Protein AF-M3I9R4-F1 (afdb_monomer)

Sequence (290 aa):
MGGDKDDIVLILLSGGGSALMEVPESGLNLEDLIVWNSKLISCGADIQEINSVRTLLSSIKGGGLLTKILPSKSITLILSDVIGDDLSKVASGPTIPSKIEKNSILRIFKQYNLPLDPKIETILHKKTEQSIKISNQKIKSKNFSAEYKIDPNKNSVHCIGNITQALDAVQKECINLNIPVLLLTSSLNCEAKEAGFFLGEIAKENLKNKNSPLLILCGGETTVTHDGSGKGGRNQELALAFSKRISGCQGITLFSLATDGSDGPTDAAGAIVDGTTWKKFTETKTQTWL

Foldseek 3Di:
DADDQADEAEAEFEAPLLPVDFDFDPPDDPVNLVVLLVLCVVLVHDPVLSLLLSQLGTCQAQQNVVVRHPPHFYEYEYADPDFPPPCCPGSVNSRHHDDRDLVSNVCSCVVSVNDQDPSSVVSSVVSVVVVVVQQPPDDPDPDDGRDPCPVVVRYHHDYPHDLVVVQVVVCVVCVVVVAAEAEPEQADEEALLVLLLVVLVVQVVCVVVPDGHHHYDYHHDYDHPDDDDDDWFSQQNSQLSNLVSLAPPPPDKDDGFDPVQDGGPDNGRHDIHHNPVNVVVVVVVVVVPD

Structure (mmCIF, N/CA/C/O backbone):
data_AF-M3I9R4-F1
#
_entry.id   AF-M3I9R4-F1
#
loop_
_atom_site.group_PDB
_atom_site.id
_atom_site.type_symbol
_atom_site.label_atom_id
_atom_site.label_alt_id
_atom_site.label_comp_id
_atom_site.label_asym_id
_atom_site.label_entity_id
_atom_site.label_seq_id
_atom_site.pdbx_PDB_ins_code
_atom_site.Cartn_x
_atom_site.Cartn_y
_atom_site.Cartn_z
_atom_site.occupancy
_atom_site.B_iso_or_equiv
_atom_site.auth_seq_id
_atom_site.auth_comp_id
_atom_site.auth_asym_id
_atom_site.auth_atom_id
_atom_site.pdbx_PDB_model_num
ATOM 1 N N . MET A 1 1 ? 3.364 7.575 -29.226 1.00 45.50 1 MET A N 1
ATOM 2 C CA . MET A 1 1 ? 2.427 8.706 -29.340 1.00 45.50 1 MET A CA 1
ATOM 3 C C . MET A 1 1 ? 3.222 9.947 -29.006 1.00 45.50 1 MET A C 1
ATOM 5 O O . MET A 1 1 ? 3.651 10.064 -27.869 1.00 45.50 1 MET A O 1
ATOM 9 N N . GLY A 1 2 ? 3.562 10.758 -30.004 1.00 45.91 2 GLY A N 1
ATOM 10 C CA . GLY A 1 2 ? 4.179 12.061 -29.770 1.00 45.91 2 GLY A CA 1
ATOM 11 C C . GLY A 1 2 ? 3.069 13.085 -29.886 1.00 45.91 2 GLY A C 1
ATOM 12 O O . GLY A 1 2 ? 2.557 13.260 -30.988 1.00 45.91 2 GLY A O 1
ATOM 13 N N . GLY A 1 3 ? 2.645 13.648 -28.757 1.00 55.50 3 GLY A N 1
ATOM 14 C CA . GLY A 1 3 ? 1.823 14.849 -28.789 1.00 55.50 3 GLY A CA 1
ATOM 15 C C . GLY A 1 3 ? 2.637 16.002 -29.368 1.00 55.50 3 GLY A C 1
ATOM 16 O O . GLY A 1 3 ? 3.872 15.997 -29.297 1.00 55.50 3 GLY A O 1
ATOM 17 N N . ASP A 1 4 ? 1.962 16.971 -29.963 1.00 66.31 4 ASP A N 1
ATOM 18 C CA . ASP A 1 4 ? 2.596 18.213 -30.374 1.00 66.31 4 ASP A CA 1
ATOM 19 C C . ASP A 1 4 ? 3.109 18.976 -29.134 1.00 66.31 4 ASP A C 1
ATOM 21 O O . ASP A 1 4 ? 2.755 18.670 -27.987 1.00 66.31 4 ASP A O 1
ATOM 25 N N . LYS A 1 5 ? 3.981 19.971 -29.318 1.00 70.38 5 LYS A N 1
ATOM 26 C CA . LYS A 1 5 ? 4.581 20.729 -28.191 1.00 70.38 5 LYS A CA 1
ATOM 27 C C . LYS A 1 5 ? 3.550 21.425 -27.293 1.00 70.38 5 LYS A C 1
ATOM 29 O O . LYS A 1 5 ? 3.883 21.744 -26.147 1.00 70.38 5 LYS A O 1
ATOM 34 N N . ASP A 1 6 ? 2.349 21.636 -27.817 1.00 79.44 6 ASP A N 1
ATOM 35 C CA . ASP A 1 6 ? 1.230 22.297 -27.151 1.00 79.44 6 ASP A CA 1
ATOM 36 C C . ASP A 1 6 ? 0.265 21.316 -26.467 1.00 79.44 6 ASP A C 1
ATOM 38 O O . ASP A 1 6 ? -0.590 21.742 -25.687 1.00 79.44 6 ASP A O 1
ATOM 42 N N . ASP A 1 7 ? 0.434 20.009 -26.685 1.00 87.62 7 ASP A N 1
ATOM 43 C CA . ASP A 1 7 ? -0.411 18.995 -26.065 1.00 87.62 7 ASP A CA 1
ATOM 44 C C . ASP A 1 7 ? -0.139 18.868 -24.561 1.00 87.62 7 ASP A C 1
ATOM 46 O O . ASP A 1 7 ? 0.990 19.013 -24.067 1.00 87.62 7 ASP A O 1
ATOM 50 N N . ILE A 1 8 ? -1.206 18.545 -23.827 1.00 89.88 8 ILE A N 1
ATOM 51 C CA . ILE A 1 8 ? -1.159 18.193 -22.410 1.00 89.88 8 ILE A CA 1
ATOM 52 C C . ILE A 1 8 ? -1.536 16.722 -22.274 1.00 89.88 8 ILE A C 1
ATOM 54 O O . ILE A 1 8 ? -2.653 16.318 -22.591 1.00 89.88 8 ILE A O 1
ATOM 58 N N . VAL A 1 9 ? -0.612 15.926 -21.750 1.00 93.25 9 VAL A N 1
ATOM 59 C CA . VAL A 1 9 ? -0.854 14.529 -21.401 1.00 93.25 9 VAL A CA 1
ATOM 60 C C . VAL A 1 9 ? -1.341 14.466 -19.955 1.00 93.25 9 VAL A C 1
ATOM 62 O O . VAL A 1 9 ? -0.603 14.796 -19.029 1.00 93.25 9 VAL A O 1
ATOM 65 N N . LEU A 1 10 ? -2.584 14.037 -19.749 1.00 94.81 10 LEU A N 1
ATOM 66 C CA . LEU A 1 10 ? -3.116 13.729 -18.422 1.00 94.81 10 LEU A CA 1
ATOM 67 C C . LEU A 1 10 ? -2.839 12.256 -18.098 1.00 94.81 10 LEU A C 1
ATOM 69 O O . LEU A 1 10 ? -3.292 11.366 -18.815 1.00 94.81 10 LEU A O 1
ATOM 73 N N . ILE A 1 11 ? -2.102 12.000 -17.020 1.00 95.06 11 ILE A N 1
ATOM 74 C CA . ILE A 1 11 ? -1.747 10.660 -16.548 1.00 95.06 11 ILE A CA 1
ATOM 75 C C . ILE A 1 11 ? -2.486 10.403 -15.237 1.00 95.06 11 ILE A C 1
ATOM 77 O O . ILE A 1 11 ? -2.293 11.122 -14.260 1.00 95.06 11 ILE A O 1
ATOM 81 N N . LEU A 1 12 ? -3.320 9.366 -15.211 1.00 95.56 12 LEU A N 1
ATOM 82 C CA . LEU A 1 12 ? -4.052 8.937 -14.021 1.00 95.56 12 LEU A CA 1
ATOM 83 C C . LEU A 1 12 ? -3.411 7.648 -13.499 1.00 95.56 12 LEU A C 1
ATOM 85 O O . LEU A 1 12 ? -3.431 6.629 -14.189 1.00 95.56 12 LEU A O 1
ATOM 89 N N . LEU A 1 13 ? -2.807 7.702 -12.312 1.00 92.19 13 LEU A N 1
ATOM 90 C CA . LEU A 1 13 ? -2.114 6.570 -11.695 1.00 92.19 13 LEU A CA 1
ATOM 91 C C . LEU A 1 13 ? -2.812 6.132 -10.410 1.00 92.19 13 LEU A C 1
ATOM 93 O O . LEU A 1 13 ? -3.266 6.950 -9.613 1.00 92.19 13 LEU A O 1
ATOM 97 N N . SER A 1 14 ? -2.841 4.821 -10.203 1.00 90.56 14 SER A N 1
ATOM 98 C CA . SER A 1 14 ? -3.301 4.170 -8.978 1.00 90.56 14 SER A CA 1
ATOM 99 C C . SER A 1 14 ? -2.473 2.907 -8.711 1.00 90.56 14 SER A C 1
ATOM 101 O O . SER A 1 14 ? -1.561 2.574 -9.485 1.00 90.56 14 SER A O 1
ATOM 103 N N . GLY A 1 15 ? -2.783 2.215 -7.613 1.00 85.94 15 GLY A N 1
ATOM 104 C CA . GLY A 1 15 ? -2.225 0.905 -7.286 1.00 85.94 15 GLY A CA 1
ATOM 105 C C . GLY A 1 15 ? -2.340 -0.111 -8.430 1.00 85.94 15 GLY A C 1
ATOM 106 O O . GLY A 1 15 ? -3.206 -0.026 -9.298 1.00 85.94 15 GLY A O 1
ATOM 107 N N . GLY A 1 16 ? -1.414 -1.071 -8.479 1.00 85.06 16 GLY A N 1
ATOM 108 C CA . GLY A 1 16 ? -1.381 -2.119 -9.515 1.00 85.06 16 GLY A CA 1
ATOM 109 C C . GLY A 1 16 ? -0.783 -1.705 -10.872 1.00 85.06 16 GLY A C 1
ATOM 110 O O . GLY A 1 16 ? -0.457 -2.569 -11.694 1.00 85.06 16 GLY A O 1
ATOM 111 N N . GLY A 1 17 ? -0.528 -0.410 -11.097 1.00 87.88 17 GLY A N 1
ATOM 112 C CA . GLY A 1 17 ? 0.027 0.097 -12.360 1.00 87.88 17 GLY A CA 1
ATOM 113 C C . GLY A 1 17 ? 1.363 -0.535 -12.773 1.00 87.88 17 GLY A C 1
ATOM 114 O O . GLY A 1 17 ? 1.625 -0.690 -13.962 1.00 87.88 17 GLY A O 1
ATOM 115 N N . SER A 1 18 ? 2.189 -0.990 -11.822 1.00 86.81 18 SER A N 1
ATOM 116 C CA . SER A 1 18 ? 3.479 -1.618 -12.137 1.00 86.81 18 SER A CA 1
ATOM 117 C C . SER A 1 18 ? 3.358 -2.932 -12.919 1.00 86.81 18 SER A C 1
ATOM 119 O O . SER A 1 18 ? 4.340 -3.312 -13.560 1.00 86.81 18 SER A O 1
ATOM 121 N N . ALA A 1 19 ? 2.214 -3.623 -12.833 1.00 87.69 19 ALA A N 1
ATOM 122 C CA . ALA A 1 19 ? 1.921 -4.849 -13.581 1.00 87.69 19 ALA A CA 1
ATOM 123 C C . ALA A 1 19 ? 1.066 -4.575 -14.830 1.00 87.69 19 ALA A C 1
ATOM 125 O O . ALA A 1 19 ? 1.320 -5.157 -15.878 1.00 87.69 19 ALA A O 1
ATOM 126 N N . LEU A 1 20 ? 0.087 -3.667 -14.730 1.00 91.94 20 LEU A N 1
ATOM 127 C CA . LEU A 1 20 ? -0.814 -3.321 -15.838 1.00 91.94 20 LEU A CA 1
ATOM 128 C C . LEU A 1 20 ? -0.131 -2.505 -16.944 1.00 91.94 20 LEU A C 1
ATOM 130 O O . LEU A 1 20 ? -0.538 -2.572 -18.101 1.00 91.94 20 LEU A O 1
ATOM 134 N N . MET A 1 21 ? 0.897 -1.729 -16.594 1.00 93.25 21 MET A N 1
ATOM 135 C CA . MET A 1 21 ? 1.634 -0.873 -17.516 1.00 93.25 21 MET A CA 1
ATOM 136 C C . MET A 1 21 ? 3.122 -1.235 -17.478 1.00 93.25 21 MET A C 1
ATOM 138 O O . MET A 1 21 ? 3.887 -0.771 -16.623 1.00 93.25 21 MET A O 1
ATOM 142 N N . GLU A 1 22 ? 3.540 -2.074 -18.426 1.00 95.00 22 GLU A N 1
ATOM 143 C CA . GLU A 1 22 ? 4.932 -2.495 -18.568 1.00 95.00 22 GLU A CA 1
ATOM 144 C C . GLU A 1 22 ? 5.403 -2.449 -20.022 1.00 95.00 22 GLU A C 1
ATOM 146 O O . GLU A 1 22 ? 4.708 -2.881 -20.939 1.00 95.00 22 GLU A O 1
ATOM 151 N N . VAL A 1 23 ? 6.617 -1.935 -20.218 1.00 96.12 23 VAL A N 1
ATOM 152 C CA . VAL A 1 23 ? 7.325 -1.984 -21.499 1.00 96.12 23 VAL A CA 1
ATOM 153 C C . VAL A 1 23 ? 8.781 -2.341 -21.201 1.00 96.12 23 VAL A C 1
ATOM 155 O O . VAL A 1 23 ? 9.499 -1.480 -20.673 1.00 96.12 23 VAL A O 1
ATOM 158 N N . PRO A 1 24 ? 9.233 -3.567 -21.532 1.00 96.69 24 PRO A N 1
ATOM 159 C CA . PRO A 1 24 ? 10.614 -3.985 -21.320 1.00 96.69 24 PRO A CA 1
ATOM 160 C C . PRO A 1 24 ? 11.620 -3.016 -21.950 1.00 96.69 24 PRO A C 1
ATOM 162 O O . PRO A 1 24 ? 11.340 -2.361 -22.959 1.00 96.69 24 PRO A O 1
ATOM 165 N N . GLU A 1 25 ? 12.804 -2.912 -21.355 1.00 94.88 25 GLU A N 1
ATOM 166 C CA . GLU A 1 25 ? 13.926 -2.228 -21.992 1.00 94.88 25 GLU A CA 1
ATOM 167 C C . GLU A 1 25 ? 14.318 -2.886 -23.315 1.00 94.88 25 GLU A C 1
ATOM 169 O O . GLU A 1 25 ? 14.147 -4.086 -23.528 1.00 94.88 25 GLU A O 1
ATOM 174 N N . SER A 1 26 ? 14.896 -2.083 -24.208 1.00 93.12 26 SER A N 1
ATOM 175 C CA . SER A 1 26 ? 15.383 -2.580 -25.497 1.00 93.12 26 SER A CA 1
ATOM 176 C C . SER A 1 26 ? 16.389 -3.715 -25.285 1.00 93.12 26 SER A C 1
ATOM 178 O O . SER A 1 26 ? 17.442 -3.493 -24.689 1.00 93.12 26 SER A O 1
ATOM 180 N N . GLY A 1 27 ? 16.090 -4.895 -25.833 1.00 93.44 27 GLY A N 1
ATOM 181 C CA . GLY A 1 27 ? 16.887 -6.115 -25.654 1.00 93.44 27 GLY A CA 1
ATOM 182 C C . GLY A 1 27 ? 16.286 -7.126 -24.669 1.00 93.44 27 GLY A C 1
ATOM 183 O O . GLY A 1 27 ? 16.810 -8.235 -24.570 1.00 93.44 27 GLY A O 1
ATOM 184 N N . LEU A 1 28 ? 15.189 -6.776 -23.990 1.00 96.56 28 LEU A N 1
ATOM 185 C CA . LEU A 1 28 ? 14.392 -7.674 -23.152 1.00 96.56 28 LEU A CA 1
ATOM 186 C C . LEU A 1 28 ? 13.007 -7.917 -23.757 1.00 96.56 28 LEU A C 1
ATOM 188 O O . LEU A 1 28 ? 12.482 -7.087 -24.503 1.00 96.56 28 LEU A O 1
ATOM 192 N N . ASN A 1 29 ? 12.399 -9.039 -23.386 1.00 96.19 29 ASN A N 1
ATOM 193 C CA . ASN A 1 29 ? 10.972 -9.308 -23.567 1.00 96.19 29 ASN A CA 1
ATOM 194 C C . ASN A 1 29 ? 10.251 -9.396 -22.208 1.00 96.19 29 ASN A C 1
ATOM 196 O O . ASN A 1 29 ? 10.854 -9.194 -21.153 1.00 96.19 29 ASN A O 1
ATOM 200 N N . LEU A 1 30 ? 8.939 -9.643 -22.225 1.00 95.56 30 LEU A N 1
ATOM 201 C CA . LEU A 1 30 ? 8.145 -9.734 -20.999 1.00 95.56 30 LEU A CA 1
ATOM 202 C C . LEU A 1 30 ? 8.553 -10.948 -20.149 1.00 95.56 30 LEU A C 1
ATOM 204 O O . LEU A 1 30 ? 8.607 -10.848 -18.923 1.00 95.56 30 LEU A O 1
ATOM 208 N N . GLU A 1 31 ? 8.886 -12.068 -20.787 1.00 96.25 31 GLU A N 1
ATOM 209 C CA . GLU A 1 31 ? 9.339 -13.289 -20.120 1.00 96.25 31 GLU A CA 1
ATOM 210 C C . GLU A 1 31 ? 10.619 -13.048 -19.310 1.00 96.25 31 GLU A C 1
ATOM 212 O O . GLU A 1 31 ? 10.716 -13.521 -18.177 1.00 96.25 31 GLU A O 1
ATOM 217 N N . ASP A 1 32 ? 11.565 -12.258 -19.830 1.00 95.62 32 ASP A N 1
ATOM 218 C CA . ASP A 1 32 ? 12.778 -11.865 -19.107 1.00 95.62 32 ASP A CA 1
ATOM 219 C C . ASP A 1 32 ? 12.412 -11.150 -17.786 1.00 95.62 32 ASP A C 1
ATOM 221 O O . ASP A 1 32 ? 12.961 -11.466 -16.727 1.00 95.62 32 ASP A O 1
ATOM 225 N N . LEU A 1 33 ? 11.452 -10.216 -17.822 1.00 95.62 33 LEU A N 1
ATOM 226 C CA . LEU A 1 33 ? 10.990 -9.481 -16.635 1.00 95.62 33 LEU A CA 1
ATOM 227 C C . LEU A 1 33 ? 10.309 -10.407 -15.619 1.00 95.62 33 LEU A C 1
ATOM 229 O O . LEU A 1 33 ? 10.574 -10.289 -14.420 1.00 95.62 33 LEU A O 1
ATOM 233 N N . ILE A 1 34 ? 9.469 -11.338 -16.084 1.00 95.00 34 ILE A N 1
ATOM 234 C CA . ILE A 1 34 ? 8.801 -12.332 -15.229 1.00 95.00 34 ILE A CA 1
ATOM 235 C C . ILE A 1 34 ? 9.846 -13.202 -14.523 1.00 95.00 34 ILE A C 1
ATOM 237 O O . ILE A 1 34 ? 9.813 -13.328 -13.298 1.00 95.00 34 ILE A O 1
ATOM 241 N N . VAL A 1 35 ? 10.813 -13.742 -15.272 1.00 95.62 35 VAL A N 1
ATOM 242 C CA . VAL A 1 35 ? 11.877 -14.605 -14.734 1.00 95.62 35 VAL A CA 1
ATOM 243 C C . VAL A 1 35 ? 12.701 -13.875 -13.676 1.00 95.62 35 VAL A C 1
ATOM 245 O O . VAL A 1 35 ? 12.961 -14.431 -12.607 1.00 95.62 35 VAL A O 1
ATOM 248 N N . TRP A 1 36 ? 13.106 -12.631 -13.938 1.00 95.25 36 TRP A N 1
ATOM 249 C CA . TRP A 1 36 ? 13.888 -11.856 -12.974 1.00 95.25 36 TRP A CA 1
ATOM 250 C C . TRP A 1 36 ? 13.097 -11.488 -11.726 1.00 95.25 36 TRP A C 1
ATOM 252 O O . TRP A 1 36 ? 13.632 -11.589 -10.621 1.00 95.25 36 TRP A O 1
ATOM 262 N N . ASN A 1 37 ? 11.821 -11.138 -11.878 1.00 94.62 37 ASN A N 1
ATOM 263 C CA . ASN A 1 37 ? 10.949 -10.880 -10.740 1.00 94.62 37 ASN A CA 1
ATOM 264 C C . ASN A 1 37 ? 10.796 -12.131 -9.858 1.00 94.62 37 ASN A C 1
ATOM 266 O O . ASN A 1 37 ? 10.971 -12.048 -8.644 1.00 94.62 37 ASN A O 1
ATOM 270 N N . SER A 1 38 ? 10.564 -13.303 -10.458 1.00 95.06 38 SER A N 1
ATOM 271 C CA . SER A 1 38 ? 10.484 -14.573 -9.725 1.00 95.06 38 SER A CA 1
ATOM 272 C C . SER A 1 38 ? 11.787 -14.919 -9.004 1.00 95.06 38 SER A C 1
ATOM 274 O O . SER A 1 38 ? 11.742 -15.334 -7.849 1.00 95.06 38 SER A O 1
ATOM 276 N N . LYS A 1 39 ? 12.949 -14.706 -9.640 1.00 95.25 39 LYS A N 1
ATOM 277 C CA . LYS A 1 39 ? 14.259 -14.939 -9.008 1.00 95.25 39 LYS A CA 1
ATOM 278 C C . LYS A 1 39 ? 14.459 -14.065 -7.773 1.00 95.25 39 LYS A C 1
ATOM 280 O O . LYS A 1 39 ? 14.811 -14.594 -6.722 1.00 95.25 39 LYS A O 1
ATOM 285 N N . LEU A 1 40 ? 14.191 -12.764 -7.884 1.00 95.00 40 LEU A N 1
ATOM 286 C CA . LEU A 1 40 ? 14.359 -11.821 -6.775 1.00 95.00 40 LEU A CA 1
ATOM 287 C C . LEU A 1 40 ? 13.416 -12.136 -5.604 1.00 95.00 40 LEU A C 1
ATOM 289 O O . LEU A 1 40 ? 13.836 -12.101 -4.452 1.00 95.00 40 LEU A O 1
ATOM 293 N N . ILE A 1 41 ? 12.168 -12.521 -5.891 1.00 93.50 41 ILE A N 1
ATOM 294 C CA . ILE A 1 41 ? 11.233 -12.981 -4.854 1.00 93.50 41 ILE A CA 1
ATOM 295 C C . ILE A 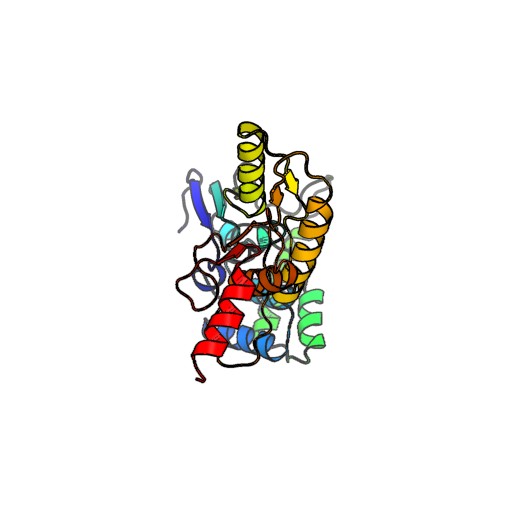1 41 ? 11.757 -14.265 -4.195 1.00 93.50 41 ILE A C 1
ATOM 297 O O . ILE A 1 41 ? 11.786 -14.363 -2.972 1.00 93.50 41 ILE A O 1
ATOM 301 N N . SER A 1 42 ? 12.214 -15.240 -4.989 1.00 93.62 42 SER A N 1
ATOM 302 C CA . SER A 1 42 ? 12.660 -16.542 -4.473 1.00 93.62 42 SER A CA 1
ATOM 303 C C . SER A 1 42 ? 13.907 -16.466 -3.588 1.00 93.62 42 SER A C 1
ATOM 305 O O . SER A 1 42 ? 14.072 -17.303 -2.704 1.00 93.62 42 SER A O 1
ATOM 307 N N . CYS A 1 43 ? 14.771 -15.467 -3.797 1.00 94.19 43 CYS A N 1
ATOM 308 C CA . CYS A 1 43 ? 15.951 -15.249 -2.963 1.00 94.19 43 CYS A CA 1
ATOM 309 C C . CYS A 1 43 ? 15.681 -14.353 -1.746 1.00 94.19 43 CYS A C 1
ATOM 311 O O . CYS A 1 43 ? 16.616 -14.046 -1.010 1.00 94.19 43 CYS A O 1
ATOM 313 N N . GLY A 1 44 ? 14.429 -13.931 -1.534 1.00 92.19 44 GLY A N 1
ATOM 314 C CA . GLY A 1 44 ? 14.042 -13.089 -0.405 1.00 92.19 44 GLY A CA 1
ATOM 315 C C . GLY A 1 44 ? 14.542 -11.650 -0.509 1.00 92.19 44 GLY A C 1
ATOM 316 O O . GLY A 1 44 ? 14.795 -11.036 0.525 1.00 92.19 44 GLY A O 1
ATOM 317 N N . ALA A 1 45 ? 14.712 -11.119 -1.728 1.00 93.19 45 ALA A N 1
ATOM 318 C CA . ALA A 1 45 ? 15.077 -9.718 -1.907 1.00 93.19 45 ALA A CA 1
ATOM 319 C C . ALA A 1 45 ? 14.001 -8.792 -1.333 1.00 93.19 45 ALA A C 1
ATOM 321 O O . ALA A 1 45 ? 12.801 -9.056 -1.475 1.00 93.19 45 ALA A O 1
ATOM 322 N N . ASP A 1 46 ? 14.420 -7.695 -0.703 1.00 91.50 46 ASP A N 1
ATOM 323 C CA . ASP A 1 46 ? 13.459 -6.742 -0.164 1.00 91.50 46 ASP A CA 1
ATOM 324 C C . ASP A 1 46 ? 12.743 -5.982 -1.295 1.00 91.50 46 ASP A C 1
ATOM 326 O O . ASP A 1 46 ? 13.192 -5.913 -2.445 1.00 91.50 46 ASP A O 1
ATOM 330 N N . ILE A 1 47 ? 11.586 -5.397 -0.981 1.00 86.94 47 ILE A N 1
ATOM 331 C CA . ILE A 1 47 ? 10.752 -4.734 -1.991 1.00 86.94 47 ILE A CA 1
ATOM 332 C C . ILE A 1 47 ? 11.448 -3.535 -2.658 1.00 86.94 47 ILE A C 1
ATOM 334 O O . ILE A 1 47 ? 11.182 -3.245 -3.827 1.00 86.94 47 ILE A O 1
ATOM 338 N N . GLN A 1 48 ? 12.348 -2.839 -1.959 1.00 88.44 48 GLN A N 1
ATOM 339 C CA . GLN A 1 48 ? 13.101 -1.717 -2.526 1.00 88.44 48 GLN A CA 1
ATOM 340 C C . GLN A 1 48 ? 14.142 -2.220 -3.527 1.00 88.44 48 GLN A C 1
ATOM 342 O O . GLN A 1 48 ? 14.308 -1.635 -4.603 1.00 88.44 48 GLN A O 1
ATOM 347 N N . GLU A 1 49 ? 14.800 -3.334 -3.220 1.00 92.81 49 GLU A N 1
ATOM 348 C CA . GLU A 1 49 ? 15.754 -3.996 -4.110 1.00 92.81 49 GLU A CA 1
ATOM 349 C C . GLU A 1 49 ? 15.058 -4.550 -5.359 1.00 92.81 49 GLU A C 1
ATOM 351 O O . GLU A 1 49 ? 15.497 -4.277 -6.483 1.00 92.81 49 GLU A O 1
ATOM 356 N N . ILE A 1 50 ? 13.919 -5.231 -5.183 1.00 93.00 50 ILE A N 1
ATOM 357 C CA . ILE A 1 50 ? 13.076 -5.706 -6.290 1.00 93.00 50 ILE A CA 1
ATOM 358 C C . ILE A 1 50 ? 12.679 -4.533 -7.192 1.00 93.00 50 ILE A C 1
ATOM 360 O O . ILE A 1 50 ? 12.872 -4.585 -8.410 1.00 93.00 50 ILE A O 1
ATOM 364 N N . ASN A 1 51 ? 12.165 -3.444 -6.615 1.00 90.75 51 ASN A N 1
ATOM 365 C CA . ASN A 1 51 ? 11.734 -2.271 -7.377 1.00 90.75 51 ASN A CA 1
ATOM 366 C C . ASN A 1 51 ? 12.895 -1.564 -8.090 1.00 90.75 51 ASN A C 1
ATOM 368 O O . ASN A 1 51 ? 12.711 -1.071 -9.208 1.00 90.75 51 ASN A O 1
ATOM 372 N N . SER A 1 52 ? 14.093 -1.568 -7.502 1.00 91.62 52 SER A N 1
ATOM 373 C CA . SER A 1 52 ? 15.300 -1.022 -8.133 1.00 91.62 52 SER A CA 1
ATOM 374 C C . SER A 1 52 ? 15.654 -1.794 -9.405 1.00 91.62 52 SER A C 1
ATOM 376 O O . SER A 1 52 ? 15.886 -1.190 -10.456 1.00 91.62 52 SER A O 1
ATOM 378 N N . VAL A 1 53 ? 15.622 -3.130 -9.351 1.00 93.81 53 VAL A N 1
ATOM 379 C CA . VAL A 1 53 ? 15.880 -3.969 -10.531 1.00 93.81 53 VAL A CA 1
ATOM 380 C C . VAL A 1 53 ? 14.744 -3.849 -11.550 1.00 93.81 53 VAL A C 1
ATOM 382 O O . VAL A 1 53 ? 15.008 -3.645 -12.730 1.00 93.81 53 VAL A O 1
ATOM 385 N N . ARG A 1 54 ? 13.474 -3.862 -11.131 1.00 92.81 54 ARG A N 1
ATOM 386 C CA . ARG A 1 54 ? 12.330 -3.657 -12.045 1.00 92.81 54 ARG A CA 1
ATOM 387 C C . ARG A 1 54 ? 12.407 -2.325 -12.797 1.00 92.81 54 ARG A C 1
ATOM 389 O O . ARG A 1 54 ? 12.104 -2.270 -13.986 1.00 92.81 54 ARG A O 1
ATOM 396 N N . THR A 1 55 ? 12.851 -1.262 -12.132 1.00 92.00 55 THR A N 1
ATOM 397 C CA . THR A 1 55 ? 13.040 0.056 -12.758 1.00 92.00 55 THR A CA 1
ATOM 398 C C . THR A 1 55 ? 14.184 0.057 -13.776 1.00 92.00 55 THR A C 1
ATOM 400 O O . THR A 1 55 ? 14.085 0.682 -14.835 1.00 92.00 55 THR A O 1
ATOM 403 N N . LEU A 1 56 ? 15.257 -0.693 -13.509 1.00 93.38 56 LEU A N 1
ATOM 404 C CA . LEU A 1 56 ? 16.334 -0.911 -14.476 1.00 93.38 56 LEU A CA 1
ATOM 405 C C . LEU A 1 56 ? 15.825 -1.609 -15.745 1.00 93.38 56 LEU A C 1
ATOM 407 O O . LEU A 1 56 ? 16.163 -1.165 -16.841 1.00 93.38 56 LEU A O 1
ATOM 411 N N . LEU A 1 57 ? 15.014 -2.660 -15.593 1.00 94.75 57 LEU A N 1
ATOM 412 C CA . LEU A 1 57 ? 14.556 -3.522 -16.692 1.00 94.75 57 LEU A CA 1
ATOM 413 C C . LEU A 1 57 ? 13.397 -2.938 -17.520 1.00 94.75 57 LEU A C 1
ATOM 415 O O . LEU A 1 57 ? 13.068 -3.483 -18.571 1.00 94.75 57 LEU A O 1
ATOM 419 N N . SER A 1 58 ? 12.782 -1.843 -17.072 1.00 95.12 58 SER A N 1
ATOM 420 C CA . SER A 1 58 ? 11.645 -1.202 -17.742 1.00 95.12 58 SER A CA 1
ATOM 421 C C . SER A 1 58 ? 12.037 0.090 -18.460 1.00 95.12 58 SER A C 1
ATOM 423 O O . SER A 1 58 ? 12.829 0.887 -17.953 1.00 95.12 58 SER A O 1
ATOM 425 N N . SER A 1 59 ? 11.430 0.327 -19.625 1.00 93.88 59 SER A N 1
ATOM 426 C CA . SER A 1 59 ? 11.599 1.559 -20.411 1.00 93.88 59 SER A CA 1
ATOM 427 C C . SER A 1 59 ? 10.631 2.683 -20.043 1.00 93.88 59 SER A C 1
ATOM 429 O O . SER A 1 59 ? 10.759 3.796 -20.559 1.00 93.88 59 SER A O 1
ATOM 431 N N . ILE A 1 60 ? 9.652 2.407 -19.179 1.00 93.56 60 ILE A N 1
ATOM 432 C CA . ILE A 1 60 ? 8.625 3.379 -18.780 1.00 93.56 60 ILE A CA 1
ATOM 433 C C . ILE A 1 60 ? 8.634 3.703 -17.288 1.00 93.56 60 ILE A C 1
ATOM 435 O O . ILE A 1 60 ? 8.182 4.784 -16.925 1.00 93.56 60 ILE A O 1
ATOM 439 N N . LYS A 1 61 ? 9.165 2.826 -16.430 1.00 93.31 61 LYS A N 1
ATOM 440 C CA . LYS A 1 61 ? 9.304 3.084 -14.986 1.00 93.31 61 LYS A CA 1
ATOM 441 C C . LYS A 1 61 ? 10.401 4.115 -14.700 1.00 93.31 61 LYS A C 1
ATOM 443 O O . LYS A 1 61 ? 11.236 4.401 -15.560 1.00 93.31 61 LYS A O 1
ATOM 448 N N . GLY A 1 62 ? 10.397 4.684 -13.496 1.00 88.69 62 GLY A N 1
ATOM 449 C CA . GLY A 1 62 ? 11.451 5.587 -13.026 1.00 88.69 62 GLY A CA 1
ATOM 450 C C . GLY A 1 62 ? 11.634 6.853 -13.867 1.00 88.69 62 GLY A C 1
ATOM 451 O O . GLY A 1 62 ? 12.765 7.299 -14.069 1.00 88.69 62 GLY A O 1
ATOM 452 N N . GLY A 1 63 ? 10.540 7.399 -14.398 1.00 88.88 63 GLY A N 1
ATOM 453 C CA . GLY A 1 63 ? 10.525 8.556 -15.294 1.00 88.88 63 GLY A CA 1
ATOM 454 C C . GLY A 1 63 ? 10.599 8.207 -16.783 1.00 88.88 63 GLY A C 1
ATOM 455 O O . GLY A 1 63 ? 10.572 9.113 -17.616 1.00 88.88 63 GLY A O 1
ATOM 456 N N . GLY A 1 64 ? 10.675 6.926 -17.155 1.00 89.62 64 GLY A N 1
ATOM 457 C CA . GLY A 1 64 ? 10.746 6.500 -18.554 1.00 89.62 64 GLY A CA 1
ATOM 458 C C . GLY A 1 64 ? 9.555 6.967 -19.399 1.00 89.62 64 GLY A C 1
ATOM 459 O O . GLY A 1 64 ? 9.748 7.433 -20.522 1.00 89.62 64 GLY A O 1
ATOM 460 N N . LEU A 1 65 ? 8.331 6.938 -18.860 1.00 91.94 65 LEU A N 1
ATOM 461 C CA . LEU A 1 65 ? 7.156 7.474 -19.554 1.00 91.94 65 LEU A CA 1
ATOM 462 C C . LEU A 1 65 ? 7.262 8.992 -19.735 1.00 91.94 65 LEU A C 1
ATOM 464 O O . LEU A 1 65 ? 6.992 9.484 -20.829 1.00 91.94 65 LEU A O 1
ATOM 468 N N . LEU A 1 66 ? 7.733 9.723 -18.718 1.00 89.19 66 LEU A N 1
ATOM 469 C CA . LEU A 1 66 ? 7.986 11.164 -18.842 1.00 89.19 66 LEU A CA 1
ATOM 470 C C . LEU A 1 66 ? 8.958 11.463 -19.992 1.00 89.19 66 LEU A C 1
ATOM 472 O O . LEU A 1 66 ? 8.683 12.350 -20.795 1.00 89.19 66 LEU A O 1
ATOM 476 N N . THR A 1 67 ? 10.042 10.692 -20.145 1.00 86.19 67 THR A N 1
ATOM 477 C CA . THR A 1 67 ? 10.991 10.909 -21.259 1.00 86.19 67 THR A CA 1
ATOM 478 C C . THR A 1 67 ? 10.359 10.762 -22.641 1.00 86.19 67 THR A C 1
ATOM 480 O O . THR A 1 67 ? 10.839 11.372 -23.592 1.00 86.19 67 THR A O 1
ATOM 483 N N . LYS A 1 68 ? 9.280 9.978 -22.757 1.00 88.00 68 LYS A N 1
ATOM 484 C CA . LYS A 1 68 ? 8.535 9.784 -24.008 1.00 88.00 68 LYS A CA 1
ATOM 485 C C . LYS A 1 68 ? 7.483 10.872 -24.245 1.00 88.00 68 LYS A C 1
ATOM 487 O O . LYS A 1 68 ? 7.079 11.055 -25.387 1.00 88.00 68 LYS A O 1
ATOM 492 N N . ILE A 1 69 ? 7.027 11.545 -23.185 1.00 87.44 69 ILE A N 1
ATOM 493 C CA . ILE A 1 69 ? 6.056 12.648 -23.254 1.00 87.44 69 ILE A CA 1
ATOM 494 C C . ILE A 1 69 ? 6.750 13.965 -23.606 1.00 87.44 69 ILE A C 1
ATOM 496 O O . ILE A 1 69 ? 6.196 14.790 -24.329 1.00 87.44 69 ILE A O 1
ATOM 500 N N . LEU A 1 70 ? 7.965 14.177 -23.102 1.00 82.88 70 LEU A N 1
ATOM 501 C CA . LEU A 1 70 ? 8.713 15.396 -23.389 1.00 82.88 70 LEU A CA 1
ATOM 502 C C . LEU A 1 70 ? 8.943 15.549 -24.904 1.00 82.88 70 LEU A C 1
ATOM 504 O O . LEU A 1 70 ? 9.296 14.575 -25.572 1.00 82.88 70 LEU A O 1
ATOM 508 N N . PRO A 1 71 ? 8.789 16.770 -25.456 1.00 82.62 71 PRO A N 1
ATOM 509 C CA . PRO A 1 71 ? 8.701 18.070 -24.770 1.00 82.62 71 PRO A CA 1
ATOM 510 C C . PRO A 1 71 ? 7.280 18.579 -24.422 1.00 82.62 71 PRO A C 1
ATOM 512 O O . PRO A 1 71 ? 7.162 19.743 -24.003 1.00 82.62 71 PRO A O 1
ATOM 515 N N . SER A 1 72 ? 6.229 17.778 -24.622 1.00 87.25 72 SER A N 1
ATOM 516 C CA . SER A 1 72 ? 4.835 18.142 -24.308 1.00 87.25 72 SER A CA 1
ATOM 517 C C . SER A 1 72 ? 4.603 18.272 -22.796 1.00 87.25 72 SER A C 1
ATOM 519 O O . SER A 1 72 ? 5.430 17.842 -21.983 1.00 87.25 72 SER A O 1
ATOM 521 N N . LYS A 1 73 ? 3.492 18.906 -22.400 1.00 88.19 73 LYS A N 1
ATOM 522 C CA . LYS A 1 73 ? 3.125 19.046 -20.983 1.00 88.19 73 LYS A CA 1
ATOM 523 C C . LYS A 1 73 ? 2.563 17.733 -20.437 1.00 88.19 73 LYS A C 1
ATOM 525 O O . LYS A 1 73 ? 1.944 16.963 -21.163 1.00 88.19 73 LYS A O 1
ATOM 530 N N . SER A 1 74 ? 2.735 17.505 -19.142 1.00 90.06 74 SER A N 1
ATOM 531 C CA . SER A 1 74 ? 2.166 16.379 -18.407 1.00 90.06 74 SER A CA 1
ATOM 532 C C . SER A 1 74 ? 1.598 16.817 -17.064 1.00 90.06 74 SER A C 1
ATOM 534 O O . SER A 1 74 ? 2.192 17.628 -16.354 1.00 90.06 74 SER A O 1
ATOM 536 N N . ILE A 1 75 ? 0.440 16.258 -16.725 1.00 92.75 75 ILE A N 1
ATOM 537 C CA . ILE A 1 75 ? -0.190 16.372 -15.410 1.00 92.75 75 ILE A CA 1
ATOM 538 C C . ILE A 1 75 ? -0.433 14.947 -14.929 1.00 92.75 75 ILE A C 1
ATOM 540 O O . ILE A 1 75 ? -1.205 14.213 -15.539 1.00 92.75 75 ILE A O 1
ATOM 544 N N . THR A 1 76 ? 0.230 14.544 -13.852 1.00 92.44 76 THR A N 1
ATOM 545 C CA . THR A 1 76 ? 0.041 13.235 -13.224 1.00 92.44 76 THR A CA 1
ATOM 546 C C . THR A 1 76 ? -0.823 13.392 -11.981 1.00 92.44 76 THR A C 1
ATOM 548 O O . THR A 1 76 ? -0.445 14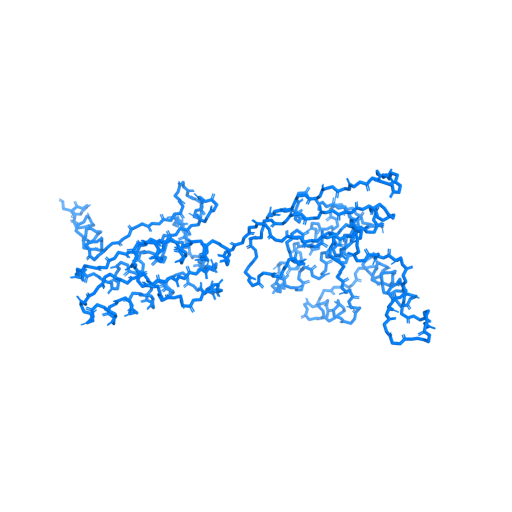.112 -11.059 1.00 92.44 76 THR A O 1
ATOM 551 N N . LEU A 1 77 ? -1.957 12.700 -11.933 1.00 93.94 77 LEU A N 1
ATOM 552 C CA . LEU A 1 77 ? -2.801 12.586 -10.747 1.00 93.94 77 LEU A CA 1
ATOM 553 C C . LEU A 1 77 ? -2.648 11.179 -10.171 1.00 93.94 77 LEU A C 1
ATOM 555 O O . LEU A 1 77 ? -2.804 10.196 -10.896 1.00 93.94 77 LEU A O 1
ATOM 559 N N . ILE A 1 78 ? -2.313 11.086 -8.887 1.00 92.19 78 ILE A N 1
ATOM 560 C CA . ILE A 1 78 ? -1.974 9.831 -8.214 1.00 92.19 78 ILE A CA 1
ATOM 561 C C . ILE A 1 78 ? -2.958 9.558 -7.077 1.00 92.19 78 ILE A C 1
ATOM 563 O O . ILE A 1 78 ? -3.125 10.394 -6.188 1.00 92.19 78 ILE A O 1
ATOM 567 N N . LEU A 1 79 ? -3.552 8.366 -7.094 1.00 91.94 79 LEU A N 1
ATOM 568 C CA . LEU A 1 79 ? -4.188 7.732 -5.943 1.00 91.94 79 LEU A CA 1
ATOM 569 C C . LEU A 1 79 ? -3.180 6.746 -5.328 1.00 91.94 79 LEU A C 1
ATOM 571 O O . LEU A 1 79 ? -2.901 5.702 -5.917 1.00 91.94 79 LEU A O 1
ATOM 575 N N . SER A 1 80 ? -2.574 7.113 -4.198 1.00 89.44 80 SER A N 1
ATOM 576 C CA . SER A 1 80 ? -1.480 6.357 -3.578 1.00 89.44 80 SER A CA 1
ATOM 577 C C . SER A 1 80 ? -1.998 5.283 -2.624 1.00 89.44 80 SER A C 1
ATOM 579 O O . SER A 1 80 ? -2.663 5.590 -1.635 1.00 89.44 80 SER A O 1
ATOM 581 N N . ASP A 1 81 ? -1.612 4.039 -2.896 1.00 86.06 81 ASP A N 1
ATOM 582 C CA . ASP A 1 81 ? -1.746 2.862 -2.029 1.00 86.06 81 ASP A CA 1
ATOM 583 C C . ASP A 1 81 ? -0.458 2.565 -1.231 1.00 86.06 81 ASP A C 1
ATOM 585 O O . ASP A 1 81 ? -0.370 1.574 -0.511 1.00 86.06 81 ASP A O 1
ATOM 589 N N . VAL A 1 82 ? 0.564 3.420 -1.346 1.00 83.56 82 VAL A N 1
ATOM 590 C CA . VAL A 1 82 ? 1.870 3.229 -0.703 1.00 83.56 82 VAL A CA 1
ATOM 591 C C . VAL A 1 82 ? 1.939 3.988 0.624 1.00 83.56 82 VAL A C 1
ATOM 593 O O . VAL A 1 82 ? 1.707 5.197 0.674 1.00 83.56 82 VAL A O 1
ATOM 596 N N . ILE A 1 83 ? 2.338 3.293 1.695 1.00 80.19 83 ILE A N 1
ATOM 597 C CA . ILE A 1 83 ? 2.598 3.904 3.008 1.00 80.19 83 ILE A CA 1
ATOM 598 C C . ILE A 1 83 ? 3.773 4.889 2.922 1.00 80.19 83 ILE A C 1
ATOM 600 O O . ILE A 1 83 ? 4.812 4.592 2.326 1.00 80.19 83 ILE A O 1
ATOM 604 N N . GLY A 1 84 ? 3.640 6.039 3.588 1.00 74.50 84 GLY A N 1
ATOM 605 C CA . GLY A 1 84 ? 4.699 7.047 3.683 1.00 74.50 84 GLY A CA 1
ATOM 606 C C . GLY A 1 84 ? 4.768 8.002 2.489 1.00 74.50 84 GLY A C 1
ATOM 607 O O . GLY A 1 84 ? 5.740 8.743 2.375 1.00 74.50 84 GLY A O 1
ATOM 608 N N . ASP A 1 85 ? 3.752 7.983 1.617 1.00 70.38 85 ASP A N 1
ATOM 609 C CA . ASP A 1 85 ? 3.491 8.985 0.572 1.00 70.38 85 ASP A CA 1
ATOM 610 C C . ASP A 1 85 ? 4.634 9.220 -0.435 1.00 70.38 85 ASP A C 1
ATOM 612 O O . ASP A 1 85 ? 4.686 10.238 -1.128 1.00 70.38 85 ASP A O 1
ATOM 616 N N . ASP A 1 86 ? 5.540 8.252 -0.582 1.00 83.88 86 ASP A N 1
ATOM 617 C CA . ASP A 1 86 ? 6.559 8.276 -1.628 1.00 83.88 86 ASP A CA 1
ATOM 618 C C . ASP A 1 86 ? 5.939 7.911 -2.983 1.00 83.88 86 ASP A C 1
ATOM 620 O O . ASP A 1 86 ? 5.913 6.752 -3.411 1.00 83.88 86 ASP A O 1
ATOM 624 N N . LEU A 1 87 ? 5.450 8.940 -3.673 1.00 85.50 87 LEU A N 1
ATOM 625 C CA . LEU A 1 87 ? 4.774 8.835 -4.967 1.00 85.50 87 LEU A CA 1
ATOM 626 C C . LEU A 1 87 ? 5.629 8.166 -6.051 1.00 85.50 87 LEU A C 1
ATOM 628 O O . LEU A 1 87 ? 5.077 7.610 -6.999 1.00 85.50 87 LEU A O 1
ATOM 632 N N . SER A 1 88 ? 6.962 8.175 -5.918 1.00 84.75 88 SER A N 1
ATOM 633 C CA . SER A 1 88 ? 7.859 7.510 -6.874 1.00 84.75 88 SER A CA 1
ATOM 634 C C . SER A 1 88 ? 7.691 5.988 -6.890 1.00 84.75 88 SER A C 1
ATOM 636 O O . SER A 1 88 ? 8.059 5.328 -7.863 1.00 84.75 88 SER A O 1
ATOM 638 N N . LYS A 1 89 ? 7.096 5.420 -5.838 1.00 85.25 89 LYS A N 1
ATOM 639 C CA . LYS A 1 89 ? 6.828 3.985 -5.726 1.00 85.25 89 LYS A CA 1
ATOM 640 C C . LYS A 1 89 ? 5.512 3.581 -6.383 1.00 85.25 89 LYS A C 1
ATOM 642 O O . LYS A 1 89 ? 5.414 2.449 -6.862 1.00 85.25 89 LYS A O 1
ATOM 647 N N . VAL A 1 90 ? 4.536 4.488 -6.475 1.00 87.00 90 VAL A N 1
ATOM 648 C CA . VAL A 1 90 ? 3.238 4.199 -7.101 1.00 87.00 90 VAL A CA 1
ATOM 649 C C . VAL A 1 90 ? 3.447 3.929 -8.588 1.00 87.00 90 VAL A C 1
ATOM 651 O O . VAL A 1 90 ? 4.045 4.733 -9.306 1.00 87.00 90 VAL A O 1
ATOM 654 N N . ALA A 1 91 ? 3.013 2.753 -9.043 1.00 89.69 91 ALA A N 1
ATOM 655 C CA . ALA A 1 91 ? 3.273 2.247 -10.393 1.00 89.69 91 ALA A CA 1
ATOM 656 C C . ALA A 1 91 ? 4.769 2.263 -10.804 1.00 89.69 91 ALA A C 1
ATOM 658 O O . ALA A 1 91 ? 5.092 2.255 -11.994 1.00 89.69 91 ALA A O 1
ATOM 659 N N . SER A 1 92 ? 5.690 2.274 -9.831 1.00 90.88 92 SER A N 1
ATOM 660 C CA . SER A 1 92 ? 7.135 2.466 -10.037 1.00 90.88 92 SER A CA 1
ATOM 661 C C . SER A 1 92 ? 7.498 3.794 -10.728 1.00 90.88 92 SER A C 1
ATOM 663 O O . SER A 1 92 ? 8.443 3.852 -11.520 1.00 90.88 92 SER A O 1
ATOM 665 N N . GLY A 1 93 ? 6.723 4.849 -10.462 1.00 90.31 93 GLY A N 1
ATOM 666 C CA . GLY A 1 93 ? 7.065 6.233 -10.790 1.00 90.31 93 GLY A CA 1
ATOM 667 C C . GLY A 1 93 ? 7.295 6.487 -12.280 1.00 90.31 93 GLY A C 1
ATOM 668 O O . GLY A 1 93 ? 8.343 7.014 -12.645 1.00 90.31 93 GLY A O 1
ATOM 669 N N . PRO A 1 94 ? 6.368 6.137 -13.186 1.00 92.31 94 PRO A N 1
ATOM 670 C CA . PRO A 1 94 ? 6.611 6.240 -14.624 1.00 92.31 94 PRO A CA 1
ATOM 671 C C . PRO A 1 94 ? 6.835 7.687 -15.095 1.00 92.31 94 PRO A C 1
ATOM 673 O O . PRO A 1 94 ? 7.557 7.926 -16.065 1.00 92.31 94 PRO A O 1
ATOM 676 N N . THR A 1 95 ? 6.271 8.664 -14.381 1.00 90.81 95 THR A N 1
ATOM 677 C CA . THR A 1 95 ? 6.431 10.101 -14.645 1.00 90.81 95 THR A CA 1
ATOM 678 C C . THR A 1 95 ? 7.334 10.822 -13.637 1.00 90.81 95 THR A C 1
ATOM 680 O O . THR A 1 95 ? 7.499 12.039 -13.715 1.00 90.81 95 THR A O 1
ATOM 683 N N . ILE A 1 96 ? 7.952 10.083 -12.707 1.00 87.56 96 ILE A N 1
ATOM 684 C CA . ILE A 1 96 ? 8.811 10.619 -11.645 1.00 87.56 96 ILE A CA 1
ATOM 685 C C . ILE A 1 96 ? 10.233 10.088 -11.866 1.00 87.56 96 ILE A C 1
ATOM 687 O O . ILE A 1 96 ? 10.460 8.886 -11.717 1.00 87.56 96 ILE A O 1
ATOM 691 N N . PRO A 1 97 ? 11.204 10.944 -12.234 1.00 83.94 97 PRO A N 1
ATOM 692 C CA . PRO A 1 97 ? 12.578 10.511 -12.457 1.00 83.94 97 PRO A CA 1
ATOM 693 C C . PRO A 1 97 ? 13.169 9.807 -11.233 1.00 83.94 97 PRO A C 1
ATOM 695 O O . PRO A 1 97 ? 13.178 10.357 -10.133 1.00 83.94 97 PRO A O 1
ATOM 698 N N . SER A 1 98 ? 13.716 8.611 -11.445 1.00 79.75 98 SER A N 1
ATOM 699 C CA . SER A 1 98 ? 14.431 7.854 -10.413 1.00 79.75 98 SER A CA 1
ATOM 700 C C . SER A 1 98 ? 15.900 7.688 -10.793 1.00 79.75 98 SER A C 1
ATOM 702 O O . SER A 1 98 ? 16.230 7.463 -11.961 1.00 79.75 98 SER A O 1
ATOM 704 N N . LYS A 1 99 ? 16.801 7.781 -9.813 1.00 74.62 99 LYS A N 1
ATOM 705 C CA . LYS A 1 99 ? 18.228 7.547 -10.041 1.00 74.62 99 LYS A CA 1
ATOM 706 C C . LYS A 1 99 ? 18.520 6.050 -9.973 1.00 74.62 99 LYS A C 1
ATOM 708 O O . LYS A 1 99 ? 18.319 5.427 -8.936 1.00 74.62 99 LYS A O 1
ATOM 713 N N . ILE A 1 100 ? 19.060 5.491 -11.053 1.00 77.12 100 ILE A N 1
ATOM 714 C CA . ILE A 1 100 ? 19.567 4.115 -11.069 1.00 77.12 100 ILE A CA 1
ATOM 715 C C . ILE A 1 100 ? 21.066 4.155 -10.781 1.00 77.12 100 ILE A C 1
ATOM 717 O O . ILE A 1 100 ? 21.868 4.596 -11.606 1.00 77.12 100 ILE A O 1
ATOM 721 N N . GLU A 1 101 ? 21.459 3.692 -9.599 1.00 83.56 101 GLU A 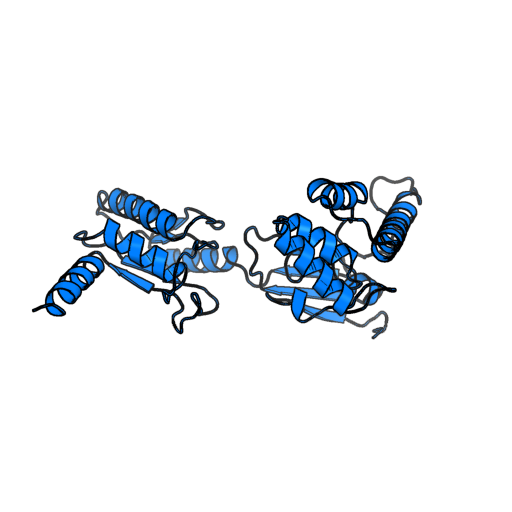N 1
ATOM 722 C CA . GLU A 1 101 ? 22.864 3.625 -9.205 1.00 83.56 101 GLU A CA 1
ATOM 723 C C . GLU A 1 101 ? 23.455 2.252 -9.527 1.00 83.56 101 GLU A C 1
ATOM 725 O O . GLU A 1 101 ? 23.052 1.238 -8.956 1.00 83.56 101 GLU A O 1
ATOM 730 N N . LYS A 1 102 ? 24.461 2.216 -10.413 1.00 88.88 102 LYS A N 1
ATOM 731 C CA . LYS A 1 102 ? 25.123 0.962 -10.819 1.00 88.88 102 LYS A CA 1
ATOM 732 C C . LYS A 1 102 ? 25.642 0.155 -9.637 1.00 88.88 102 LYS A C 1
ATOM 734 O O . LYS A 1 102 ? 25.432 -1.051 -9.598 1.00 88.88 102 LYS A O 1
ATOM 739 N N . ASN A 1 103 ? 26.266 0.812 -8.663 1.00 90.19 103 ASN A N 1
ATOM 740 C CA . ASN A 1 103 ? 26.802 0.127 -7.487 1.00 90.19 103 ASN A CA 1
ATOM 741 C C . ASN A 1 103 ? 25.696 -0.516 -6.642 1.00 90.19 103 ASN A C 1
ATOM 743 O O . ASN A 1 103 ? 25.898 -1.611 -6.128 1.00 90.19 103 ASN A O 1
ATOM 747 N N . SER A 1 104 ? 24.526 0.119 -6.546 1.00 90.69 104 SER A N 1
ATOM 748 C CA . SER A 1 104 ? 23.377 -0.413 -5.808 1.00 90.69 104 SER A CA 1
ATOM 749 C C . SER A 1 104 ? 22.810 -1.658 -6.489 1.00 90.69 104 SER A C 1
ATOM 751 O O . SER A 1 104 ? 22.602 -2.668 -5.825 1.00 90.69 104 SER A O 1
ATOM 753 N N . ILE A 1 105 ? 22.675 -1.646 -7.820 1.00 93.62 105 ILE A N 1
ATOM 754 C CA . ILE A 1 105 ? 22.264 -2.838 -8.580 1.00 93.62 105 ILE A CA 1
ATOM 755 C C . ILE A 1 105 ? 23.288 -3.968 -8.427 1.00 93.62 105 ILE A C 1
ATOM 757 O O . ILE A 1 105 ? 22.920 -5.086 -8.082 1.00 93.62 105 ILE A O 1
ATOM 761 N N . LEU A 1 106 ? 24.580 -3.690 -8.621 1.00 94.12 106 LEU A N 1
ATOM 762 C CA . LEU A 1 106 ? 25.624 -4.712 -8.477 1.00 94.12 106 LEU A CA 1
ATOM 763 C C . LEU A 1 106 ? 25.678 -5.290 -7.055 1.00 94.12 106 LEU A C 1
ATOM 765 O O . LEU A 1 106 ? 25.938 -6.483 -6.889 1.00 94.12 106 LEU A O 1
ATOM 769 N N . ARG A 1 107 ? 25.395 -4.471 -6.031 1.00 95.25 107 ARG A N 1
ATOM 770 C CA . ARG A 1 107 ? 25.287 -4.930 -4.642 1.00 95.25 107 ARG A CA 1
ATOM 771 C C . ARG A 1 107 ? 24.161 -5.945 -4.478 1.00 95.25 107 ARG A C 1
ATOM 773 O O . ARG A 1 107 ? 24.417 -6.976 -3.874 1.00 95.25 107 ARG A O 1
ATOM 780 N N . ILE A 1 108 ? 22.976 -5.685 -5.036 1.00 94.62 108 ILE A N 1
ATOM 781 C CA . ILE A 1 108 ? 21.825 -6.605 -4.971 1.00 94.62 108 ILE A CA 1
ATOM 782 C C . ILE A 1 108 ? 22.204 -7.964 -5.571 1.00 94.62 108 ILE A C 1
ATOM 784 O O . ILE A 1 108 ? 22.066 -8.993 -4.917 1.00 94.62 108 ILE A O 1
ATOM 788 N N . PHE A 1 109 ? 22.766 -7.977 -6.783 1.00 94.75 109 PHE A N 1
ATOM 789 C CA . PHE A 1 109 ? 23.158 -9.229 -7.444 1.00 94.75 109 PHE A CA 1
ATOM 790 C C . PHE A 1 109 ? 24.202 -10.006 -6.630 1.00 94.75 109 PHE A C 1
ATOM 792 O O . PHE A 1 109 ? 24.087 -11.220 -6.477 1.00 94.75 109 PHE A O 1
ATOM 799 N N . LYS A 1 110 ? 25.178 -9.306 -6.039 1.00 95.75 110 LYS A N 1
ATOM 800 C CA . LYS A 1 110 ? 26.184 -9.920 -5.164 1.00 95.75 110 LYS A CA 1
ATOM 801 C C . LYS A 1 110 ? 25.587 -10.445 -3.852 1.00 95.75 110 LYS A C 1
ATOM 803 O O . LYS A 1 110 ? 25.945 -11.537 -3.434 1.00 95.75 110 LYS A O 1
ATOM 808 N N . GLN A 1 111 ? 24.710 -9.679 -3.207 1.00 96.00 111 GLN A N 1
ATOM 809 C CA . GLN A 1 111 ? 24.093 -10.007 -1.915 1.00 96.00 111 GLN A CA 1
ATOM 810 C C . GLN A 1 111 ? 23.290 -11.310 -1.979 1.00 96.00 111 GLN A C 1
ATOM 812 O O . GLN A 1 111 ? 23.355 -12.107 -1.048 1.00 96.00 111 GLN A O 1
ATOM 817 N N . TYR A 1 112 ? 22.603 -11.549 -3.097 1.00 95.38 112 TYR A N 1
ATOM 818 C CA . TYR A 1 112 ? 21.776 -12.740 -3.309 1.00 95.38 112 TYR A CA 1
ATOM 819 C C . TYR A 1 112 ? 22.446 -13.825 -4.165 1.00 95.38 112 TYR A C 1
ATOM 821 O O . TYR A 1 112 ? 21.774 -14.762 -4.591 1.00 95.38 112 TYR A O 1
ATOM 829 N N . ASN A 1 113 ? 23.756 -13.719 -4.433 1.00 94.62 113 ASN A N 1
ATOM 830 C CA . ASN A 1 113 ? 24.507 -14.646 -5.293 1.00 94.62 113 ASN A CA 1
ATOM 831 C C . ASN A 1 113 ? 23.846 -14.889 -6.668 1.00 94.62 113 ASN A C 1
ATOM 833 O O . ASN A 1 113 ? 23.879 -15.997 -7.207 1.00 94.62 113 ASN A O 1
ATOM 837 N N . LEU A 1 114 ? 23.237 -13.851 -7.245 1.00 93.31 114 LEU A N 1
ATOM 838 C CA . LEU A 1 114 ? 22.589 -13.919 -8.551 1.00 93.31 114 LEU A CA 1
ATOM 839 C C . LEU A 1 114 ? 23.622 -13.654 -9.657 1.00 93.31 114 LEU A C 1
ATOM 841 O O . LEU A 1 114 ? 24.315 -12.632 -9.608 1.00 93.31 114 LEU A O 1
ATOM 845 N N . PRO A 1 115 ? 23.727 -14.519 -10.684 1.00 91.50 115 PRO A N 1
ATOM 846 C CA . PRO A 1 115 ? 24.615 -14.260 -11.810 1.00 91.50 115 PRO A CA 1
ATOM 847 C C . PRO A 1 115 ? 24.124 -13.038 -12.589 1.00 91.50 115 PRO A C 1
ATOM 849 O O . PRO A 1 115 ? 22.932 -12.916 -12.878 1.00 91.50 115 PRO A O 1
ATOM 852 N N . LEU A 1 116 ? 25.038 -12.134 -12.947 1.00 89.12 116 LEU A N 1
ATOM 853 C CA . LEU A 1 116 ? 24.700 -10.986 -13.781 1.00 89.12 116 LEU A CA 1
ATOM 854 C C . LEU A 1 116 ? 24.571 -11.446 -15.239 1.00 89.12 116 LEU A C 1
ATOM 856 O O . LEU A 1 116 ? 25.555 -11.820 -15.870 1.00 89.12 116 LEU A O 1
ATOM 860 N N . ASP A 1 117 ? 23.345 -11.453 -15.756 1.00 90.69 117 ASP A N 1
ATOM 861 C CA . ASP A 1 117 ? 23.065 -11.814 -17.147 1.00 90.69 117 ASP A CA 1
ATOM 862 C C . ASP A 1 117 ? 23.612 -10.742 -18.113 1.00 90.69 117 ASP A C 1
ATOM 864 O O . ASP A 1 117 ? 23.440 -9.546 -17.840 1.00 90.69 117 ASP A O 1
ATOM 868 N N . PRO A 1 118 ? 24.229 -11.128 -19.251 1.00 93.75 118 PRO A N 1
ATOM 869 C CA . PRO A 1 118 ? 24.772 -10.186 -20.233 1.00 93.75 118 PRO A CA 1
ATOM 870 C C . PRO A 1 118 ? 23.777 -9.119 -20.715 1.00 93.75 118 PRO A C 1
ATOM 872 O O . PRO A 1 118 ? 24.162 -7.970 -20.966 1.00 93.75 118 PRO A O 1
ATOM 875 N N . LYS A 1 119 ? 22.483 -9.456 -20.823 1.00 94.62 119 LYS A N 1
ATOM 876 C CA . LYS A 1 119 ? 21.424 -8.497 -21.174 1.00 94.62 119 LYS A CA 1
ATOM 877 C C . LYS A 1 119 ? 21.277 -7.427 -20.090 1.00 94.62 119 LYS A C 1
ATOM 879 O O . LYS A 1 119 ? 21.209 -6.239 -20.407 1.00 94.62 119 LYS A O 1
ATOM 884 N N . ILE A 1 120 ? 21.267 -7.828 -18.815 1.00 92.88 120 ILE A N 1
ATOM 885 C CA . ILE A 1 120 ? 21.167 -6.898 -17.679 1.00 92.88 120 ILE A CA 1
ATOM 886 C C . ILE A 1 120 ? 22.406 -6.019 -17.597 1.00 92.88 120 ILE A C 1
ATOM 888 O O . ILE A 1 120 ? 22.277 -4.810 -17.407 1.00 92.88 120 ILE A O 1
ATOM 892 N N . GLU A 1 121 ? 23.593 -6.597 -17.767 1.00 92.50 121 GLU A N 1
ATOM 893 C CA . GLU A 1 121 ? 24.843 -5.839 -17.762 1.00 92.50 121 GLU A CA 1
ATOM 894 C C . GLU A 1 121 ? 24.834 -4.753 -18.847 1.00 92.50 121 GLU A C 1
ATOM 896 O O . GLU A 1 121 ? 25.092 -3.581 -18.559 1.00 92.50 121 GLU A O 1
ATOM 901 N N . THR A 1 122 ? 24.418 -5.109 -20.065 1.00 93.31 122 THR A N 1
ATOM 902 C CA . THR A 1 122 ? 24.288 -4.169 -21.189 1.00 93.31 122 THR A CA 1
ATOM 903 C C . THR A 1 122 ? 23.350 -3.006 -20.848 1.00 93.31 122 THR A C 1
ATOM 905 O O . THR A 1 122 ? 23.682 -1.838 -21.077 1.00 93.31 122 THR A O 1
ATOM 908 N N . ILE A 1 123 ? 22.189 -3.296 -20.254 1.00 92.81 123 ILE A N 1
ATOM 909 C CA . ILE A 1 123 ? 21.198 -2.277 -19.872 1.00 92.81 123 ILE A CA 1
ATOM 910 C C . ILE A 1 123 ? 21.721 -1.401 -18.734 1.00 92.81 123 ILE A C 1
ATOM 912 O O . ILE A 1 123 ? 21.567 -0.178 -18.778 1.00 92.81 123 ILE A O 1
ATOM 916 N N . LEU A 1 124 ? 22.380 -2.002 -17.743 1.00 91.00 124 LEU A N 1
ATOM 917 C CA . LEU A 1 124 ? 22.973 -1.293 -16.616 1.00 91.00 124 LEU A CA 1
ATOM 918 C C . LEU A 1 124 ? 24.015 -0.287 -17.090 1.00 91.00 124 LEU A C 1
ATOM 920 O O . LEU A 1 124 ? 23.956 0.879 -16.693 1.00 91.00 124 LEU A O 1
ATOM 924 N N . HIS A 1 125 ? 24.917 -0.712 -17.975 1.00 87.81 125 HIS A N 1
ATOM 925 C CA . HIS A 1 125 ? 25.905 0.155 -18.611 1.00 87.81 125 HIS A CA 1
ATOM 926 C C . HIS A 1 125 ? 25.242 1.277 -19.413 1.00 87.81 125 HIS A C 1
ATOM 928 O O . HIS A 1 125 ? 25.530 2.449 -19.170 1.00 87.81 125 HIS A O 1
ATOM 934 N N . LYS A 1 126 ? 24.279 0.951 -20.283 1.00 86.50 126 LYS A N 1
ATOM 935 C CA . LYS A 1 126 ? 23.541 1.940 -21.083 1.00 86.50 126 LYS A CA 1
ATOM 936 C C . LYS A 1 126 ? 22.874 3.012 -20.213 1.00 86.50 126 LYS A C 1
ATOM 938 O O . LYS A 1 126 ? 23.061 4.203 -20.469 1.00 86.50 126 LYS A O 1
ATOM 943 N N . LYS A 1 127 ? 22.127 2.621 -19.173 1.00 82.62 127 LYS A N 1
ATOM 944 C CA . LYS A 1 127 ? 21.428 3.575 -18.292 1.00 82.62 127 LYS A CA 1
ATOM 945 C C . LYS A 1 127 ? 22.390 4.384 -17.418 1.00 82.62 127 LYS A C 1
ATOM 947 O O . LYS A 1 127 ? 22.143 5.570 -17.181 1.00 82.62 127 LYS A O 1
ATOM 952 N N . THR A 1 128 ? 23.511 3.803 -16.976 1.00 77.12 128 THR A N 1
ATOM 953 C CA . THR A 1 128 ? 24.513 4.587 -16.232 1.00 77.12 128 THR A CA 1
ATOM 954 C C . THR A 1 128 ? 25.301 5.543 -17.109 1.00 77.12 128 THR A C 1
ATOM 956 O O . THR A 1 128 ? 25.530 6.673 -16.691 1.00 77.12 128 THR A O 1
ATOM 959 N N . GLU A 1 129 ? 25.665 5.164 -18.330 1.00 74.44 129 GLU A N 1
ATOM 960 C CA . GLU A 1 129 ? 26.324 6.076 -19.268 1.00 74.44 129 GLU A CA 1
ATOM 961 C C . GLU A 1 129 ? 25.420 7.242 -19.663 1.00 74.44 129 GLU A C 1
ATOM 963 O O . GLU A 1 129 ? 25.891 8.376 -19.742 1.00 74.44 129 GLU A O 1
ATOM 968 N N . GLN A 1 130 ? 24.123 6.995 -19.863 1.00 69.50 130 GLN A N 1
ATOM 969 C CA . GLN A 1 130 ? 23.137 8.062 -20.047 1.00 69.50 130 GLN A CA 1
ATOM 970 C C . GLN A 1 130 ? 23.117 9.001 -18.835 1.00 69.50 130 GLN A C 1
ATOM 972 O O . GLN A 1 130 ? 23.226 10.214 -19.003 1.00 69.50 130 GLN A O 1
ATOM 977 N N . SER A 1 131 ? 23.104 8.451 -17.618 1.00 64.75 131 SER A N 1
ATOM 978 C CA . SER A 1 131 ? 23.154 9.237 -16.376 1.00 64.75 131 SER A CA 1
ATOM 979 C C . SER A 1 131 ? 24.453 10.056 -16.230 1.00 64.75 131 SER A C 1
ATOM 981 O O . SER A 1 131 ? 24.417 11.189 -15.755 1.00 64.75 131 SER A O 1
ATOM 983 N N . ILE A 1 132 ? 25.602 9.526 -16.672 1.00 57.03 132 ILE A N 1
ATOM 984 C CA . ILE A 1 132 ? 26.919 10.190 -16.593 1.00 57.03 132 ILE A CA 1
ATOM 985 C C . ILE A 1 132 ? 27.104 11.246 -17.694 1.00 57.03 132 ILE A C 1
ATOM 987 O O . ILE A 1 132 ? 27.662 12.317 -17.449 1.00 57.03 132 ILE A O 1
ATOM 991 N N . LYS A 1 133 ? 26.620 10.992 -18.916 1.00 48.81 133 LYS A N 1
ATOM 992 C CA . LYS A 1 133 ? 26.595 12.004 -19.990 1.00 48.81 133 LYS A CA 1
ATOM 993 C C . LYS A 1 133 ? 25.765 13.219 -19.567 1.00 48.81 133 LYS A C 1
ATOM 995 O O . LYS A 1 133 ? 26.163 14.346 -19.849 1.00 48.81 133 LYS A O 1
ATOM 1000 N N . ILE A 1 134 ? 24.691 12.983 -18.812 1.00 48.88 134 ILE A N 1
ATOM 1001 C CA . ILE A 1 134 ? 23.871 14.024 -18.183 1.00 48.88 134 ILE A CA 1
ATOM 1002 C C . ILE A 1 134 ? 24.630 14.749 -17.047 1.00 48.88 134 ILE A C 1
ATOM 1004 O O . ILE A 1 134 ? 24.445 15.947 -16.850 1.00 48.88 134 ILE A O 1
ATOM 1008 N N . SER A 1 135 ? 25.526 14.081 -16.310 1.00 43.34 135 SER A N 1
ATOM 1009 C CA . SER A 1 135 ? 26.293 14.720 -15.223 1.00 43.34 135 SER A CA 1
ATOM 1010 C C . SER A 1 135 ? 27.548 15.482 -15.681 1.00 43.34 135 SER A C 1
ATOM 1012 O O . SER A 1 135 ? 27.983 16.407 -14.996 1.00 43.34 135 SER A O 1
ATOM 1014 N N . ASN A 1 136 ? 28.156 15.105 -16.812 1.00 34.53 136 ASN A N 1
ATOM 1015 C CA . ASN A 1 136 ? 29.440 15.656 -17.277 1.00 34.53 136 ASN A CA 1
ATOM 1016 C C . ASN A 1 136 ? 29.322 16.891 -18.190 1.00 34.53 136 ASN A C 1
ATOM 1018 O O . ASN A 1 136 ? 30.333 17.547 -18.446 1.00 34.53 136 ASN A O 1
ATOM 1022 N N . GLN A 1 137 ? 28.119 17.276 -18.623 1.00 36.31 137 GLN A N 1
ATOM 1023 C CA . GLN A 1 137 ? 27.863 18.574 -19.267 1.00 36.31 137 GLN A CA 1
ATOM 1024 C C . GLN A 1 137 ? 27.828 19.713 -18.225 1.00 36.31 137 GLN A C 1
ATOM 1026 O O . GLN A 1 137 ? 26.812 20.378 -18.042 1.00 36.31 137 GLN A O 1
ATOM 1031 N N . LYS A 1 138 ? 28.944 19.928 -17.508 1.00 33.25 138 LYS A N 1
ATOM 1032 C CA . LYS A 1 138 ? 29.099 20.967 -16.471 1.00 33.25 138 LYS A CA 1
ATOM 1033 C C . LYS A 1 138 ? 28.743 22.365 -16.999 1.00 33.25 138 LYS A C 1
ATOM 1035 O O . LYS A 1 138 ? 29.569 23.048 -17.601 1.00 33.25 138 LYS A O 1
ATOM 1040 N N . ILE A 1 139 ? 27.541 22.814 -16.653 1.00 31.23 139 ILE A N 1
ATOM 1041 C CA . ILE A 1 139 ? 27.147 24.218 -16.578 1.00 31.23 139 ILE A CA 1
ATOM 1042 C C . ILE A 1 139 ? 27.891 24.839 -15.385 1.00 31.23 139 ILE A C 1
ATOM 1044 O O . ILE A 1 139 ? 27.809 24.362 -14.252 1.00 31.23 139 ILE A O 1
ATOM 1048 N N . LYS A 1 140 ? 28.642 25.918 -15.635 1.00 27.08 140 LYS A N 1
ATOM 1049 C CA . LYS A 1 140 ? 29.114 26.853 -14.603 1.00 27.08 140 LYS A CA 1
ATOM 1050 C C . LYS A 1 140 ? 27.920 27.673 -14.090 1.00 27.08 140 LYS A C 1
ATOM 1052 O O . LYS A 1 140 ? 27.800 28.847 -14.404 1.00 27.08 140 LYS A O 1
ATOM 1057 N N . SER A 1 141 ? 27.044 27.070 -13.300 1.00 31.12 141 SER A N 1
ATOM 1058 C CA . SER A 1 141 ? 26.172 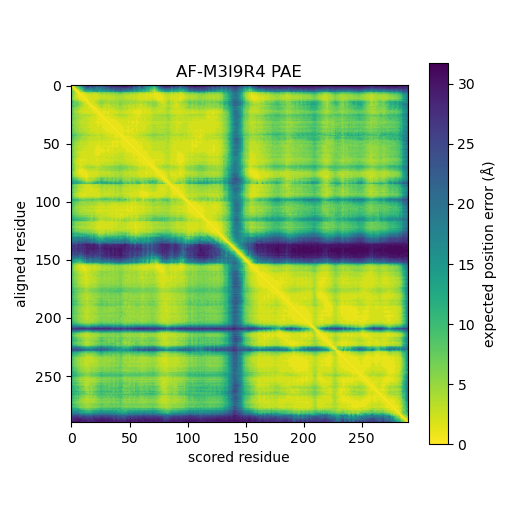27.777 -12.358 1.00 31.12 141 SER A CA 1
ATOM 1059 C C . SER A 1 141 ? 25.622 26.772 -11.360 1.00 31.12 141 SER A C 1
ATOM 1061 O O . SER A 1 141 ? 25.260 25.657 -11.721 1.00 31.12 141 SER A O 1
ATOM 1063 N N . LYS A 1 142 ? 25.571 27.161 -10.085 1.00 31.53 142 LYS A N 1
ATOM 1064 C CA . LYS A 1 142 ? 24.790 26.440 -9.080 1.00 31.53 142 LYS A CA 1
ATOM 1065 C C . LYS A 1 142 ? 23.349 26.356 -9.597 1.00 31.53 142 LYS A C 1
ATOM 1067 O O . LYS A 1 142 ? 22.775 27.397 -9.895 1.00 31.53 142 LYS A O 1
ATOM 1072 N N . ASN A 1 143 ? 22.823 25.136 -9.673 1.00 37.47 143 ASN A N 1
ATOM 1073 C CA . ASN A 1 143 ? 21.525 24.714 -10.218 1.00 37.47 143 ASN A CA 1
ATOM 1074 C C . ASN A 1 143 ? 21.587 24.193 -11.668 1.00 37.47 143 ASN A C 1
ATOM 1076 O O . ASN A 1 143 ? 21.982 24.908 -12.581 1.00 37.47 143 ASN A O 1
ATOM 1080 N N . PHE A 1 144 ? 21.081 22.962 -11.808 1.00 30.69 144 PHE A N 1
ATOM 1081 C CA . PHE A 1 144 ? 20.725 22.192 -13.010 1.00 30.69 144 PHE A CA 1
ATOM 1082 C C . PHE A 1 144 ? 21.733 21.173 -13.583 1.00 30.69 144 PHE A C 1
ATOM 1084 O O . PHE A 1 144 ? 22.784 21.486 -14.135 1.00 30.69 144 PHE A O 1
ATOM 1091 N N . SER A 1 145 ? 21.324 19.905 -13.435 1.00 29.94 145 SER A N 1
ATOM 1092 C CA . SER A 1 145 ? 21.703 18.704 -14.187 1.00 29.94 145 SER A CA 1
ATOM 1093 C C . SER A 1 145 ? 21.290 18.821 -15.655 1.00 29.94 145 SER A C 1
ATOM 1095 O O . SER A 1 145 ? 20.247 19.409 -15.927 1.00 29.94 145 SER A O 1
ATOM 1097 N N . ALA A 1 146 ? 22.065 18.244 -16.581 1.00 28.83 146 ALA A N 1
ATOM 1098 C CA . ALA A 1 146 ? 21.866 18.435 -18.017 1.00 28.83 146 ALA A CA 1
ATOM 1099 C C . ALA A 1 146 ? 20.428 18.174 -18.482 1.00 28.83 146 ALA A C 1
ATOM 1101 O O . ALA A 1 146 ? 19.823 17.130 -18.233 1.00 28.83 146 ALA A O 1
ATOM 1102 N N . GLU A 1 147 ? 19.907 19.183 -19.163 1.00 38.12 147 GLU A N 1
ATOM 1103 C CA . GLU A 1 147 ? 18.505 19.384 -19.445 1.00 38.12 147 GLU A CA 1
ATOM 1104 C C . GLU A 1 147 ? 18.128 18.796 -20.824 1.00 38.12 147 GLU A C 1
ATOM 1106 O O . GLU A 1 147 ? 18.375 19.409 -21.859 1.00 38.12 147 GLU A O 1
ATOM 1111 N N . TYR A 1 148 ? 17.329 17.721 -20.854 1.00 37.00 148 TYR A N 1
ATOM 1112 C CA . TYR A 1 148 ? 15.976 18.021 -21.329 1.00 37.00 148 TYR A CA 1
ATOM 1113 C C . TYR A 1 148 ? 15.473 19.008 -20.297 1.00 37.00 148 TYR A C 1
ATOM 1115 O O . TYR A 1 148 ? 15.485 18.662 -19.114 1.00 37.00 148 TYR A O 1
ATOM 1123 N N . LYS A 1 149 ? 15.136 20.239 -20.685 1.00 39.28 149 LYS A N 1
ATOM 1124 C CA . LYS A 1 149 ? 14.436 21.126 -19.761 1.00 39.28 149 LYS A CA 1
ATOM 1125 C C . LYS A 1 149 ? 13.127 20.406 -19.474 1.00 39.28 149 LYS A C 1
ATOM 1127 O O . LYS A 1 149 ? 12.152 20.593 -20.199 1.00 39.28 149 LYS A O 1
ATOM 1132 N N . ILE A 1 150 ? 13.112 19.544 -18.454 1.00 47.94 150 ILE A N 1
ATOM 1133 C CA . ILE A 1 150 ? 11.930 19.298 -17.652 1.00 47.94 150 ILE A CA 1
ATOM 1134 C C . ILE A 1 150 ? 11.725 20.665 -17.040 1.00 47.94 150 ILE A C 1
ATOM 1136 O O . ILE A 1 150 ? 12.230 20.968 -15.966 1.00 47.94 150 ILE A O 1
ATOM 1140 N N . ASP A 1 151 ? 11.132 21.548 -17.834 1.00 55.00 151 ASP A N 1
ATOM 1141 C CA . ASP A 1 151 ? 10.586 22.778 -17.340 1.00 55.00 151 ASP A CA 1
ATOM 1142 C C . ASP A 1 151 ? 9.683 22.310 -16.198 1.00 55.00 151 ASP A C 1
ATOM 1144 O O . ASP A 1 151 ? 8.750 21.542 -16.458 1.00 55.00 151 ASP A O 1
ATOM 1148 N N . PRO A 1 152 ? 9.992 22.641 -14.935 1.00 54.03 152 PRO A N 1
ATOM 1149 C CA . PRO A 1 152 ? 9.153 22.221 -13.822 1.00 54.03 152 PRO A CA 1
ATOM 1150 C C . PRO A 1 152 ? 7.718 22.751 -13.984 1.00 54.03 152 PRO A C 1
ATOM 1152 O O . PRO A 1 152 ? 6.805 22.228 -13.357 1.00 54.03 152 PRO A O 1
ATOM 1155 N N . ASN A 1 153 ? 7.487 23.714 -14.889 1.00 58.94 153 ASN A N 1
ATOM 1156 C CA . ASN A 1 153 ? 6.157 24.175 -15.286 1.00 58.94 153 ASN A CA 1
ATOM 1157 C C . ASN A 1 153 ? 5.464 23.287 -16.342 1.00 58.94 153 ASN A C 1
ATOM 1159 O O . ASN A 1 153 ? 4.312 23.546 -16.693 1.00 58.94 153 ASN A O 1
ATOM 1163 N N . LYS A 1 154 ? 6.141 22.274 -16.898 1.00 75.62 154 LYS A N 1
ATOM 1164 C CA . LYS A 1 154 ? 5.596 21.355 -17.912 1.00 75.62 154 LYS A CA 1
ATOM 1165 C C . LYS A 1 154 ? 5.261 19.965 -17.390 1.00 75.62 154 LYS A C 1
ATOM 1167 O O . LYS A 1 154 ? 4.483 19.293 -18.050 1.00 75.62 154 LYS A O 1
ATOM 1172 N N . ASN A 1 155 ? 5.814 19.521 -16.266 1.00 84.62 155 ASN A N 1
ATOM 1173 C CA . ASN A 1 155 ? 5.420 18.267 -15.622 1.00 84.62 155 ASN A CA 1
ATOM 1174 C C . ASN A 1 155 ? 4.983 18.557 -14.191 1.00 84.62 155 ASN A C 1
ATOM 1176 O O . ASN A 1 155 ? 5.800 19.007 -13.390 1.00 84.62 155 ASN A O 1
ATOM 1180 N N . SER A 1 156 ? 3.726 18.271 -13.868 1.00 87.31 156 SER A N 1
ATOM 1181 C CA . SER A 1 156 ? 3.224 18.347 -12.500 1.00 87.31 156 SER A CA 1
ATOM 1182 C C . SER A 1 156 ? 2.745 16.982 -12.021 1.00 87.31 156 SER A C 1
ATOM 1184 O O . SER A 1 156 ? 2.193 16.187 -12.781 1.00 87.31 156 SER A O 1
ATOM 1186 N N . VAL A 1 157 ? 2.975 16.697 -10.742 1.00 88.94 157 VAL A N 1
ATOM 1187 C CA . VAL A 1 157 ? 2.551 15.459 -10.087 1.00 88.94 157 VAL A CA 1
ATOM 1188 C C . VAL A 1 157 ? 1.769 15.838 -8.839 1.00 88.94 157 VAL A C 1
ATOM 1190 O O . VAL A 1 157 ? 2.266 16.584 -7.997 1.00 88.94 157 VAL A O 1
ATOM 1193 N N . HIS A 1 158 ? 0.547 15.331 -8.727 1.00 90.12 158 HIS A N 1
ATOM 1194 C CA . HIS A 1 158 ? -0.369 15.637 -7.638 1.00 90.12 158 HIS A CA 1
ATOM 1195 C C . HIS A 1 158 ? -0.884 14.343 -7.011 1.00 90.12 158 HIS A C 1
ATOM 1197 O O . HIS A 1 158 ? -1.456 13.500 -7.700 1.00 90.12 158 HIS A O 1
ATOM 1203 N N . CYS A 1 159 ? -0.716 14.204 -5.696 1.00 90.06 159 CYS A N 1
ATOM 1204 C CA . CYS A 1 159 ? -1.424 13.187 -4.926 1.00 90.06 159 CYS A CA 1
ATOM 1205 C C . CYS A 1 159 ? -2.856 13.671 -4.669 1.00 90.06 159 CYS A C 1
ATOM 1207 O O . CYS A 1 159 ? -3.060 14.664 -3.965 1.00 90.06 159 CYS A O 1
ATOM 1209 N N . ILE A 1 160 ? -3.832 12.999 -5.274 1.00 93.25 160 ILE A N 1
ATOM 1210 C CA . ILE A 1 160 ? -5.259 13.337 -5.164 1.00 93.25 160 ILE A CA 1
ATOM 1211 C C . ILE A 1 160 ? -6.016 12.418 -4.198 1.00 93.25 160 ILE A C 1
ATOM 1213 O O . ILE A 1 160 ? -7.183 12.670 -3.911 1.00 93.25 160 ILE A O 1
ATOM 1217 N N . GLY A 1 161 ? -5.361 11.366 -3.708 1.00 91.31 161 GLY A N 1
ATOM 1218 C CA . GLY A 1 161 ? -5.882 10.493 -2.666 1.00 91.31 161 GLY A CA 1
ATOM 1219 C C . GLY A 1 161 ? -4.758 9.670 -2.042 1.00 91.31 161 GLY A C 1
ATOM 1220 O O . GLY A 1 161 ? -3.949 9.088 -2.763 1.00 91.31 161 GLY A O 1
ATOM 1221 N N . ASN A 1 162 ? -4.710 9.611 -0.715 1.00 91.44 162 ASN A N 1
ATOM 1222 C CA . ASN A 1 162 ? -3.852 8.716 0.063 1.00 91.44 162 ASN A CA 1
ATOM 1223 C C . ASN A 1 162 ? -4.424 8.523 1.478 1.00 91.44 162 ASN A C 1
ATOM 1225 O O . ASN A 1 162 ? -5.428 9.142 1.849 1.00 91.44 162 ASN A O 1
ATOM 1229 N N . ILE A 1 163 ? -3.774 7.677 2.283 1.00 90.94 163 ILE A N 1
ATOM 1230 C CA . ILE A 1 163 ? -4.202 7.425 3.664 1.00 90.94 163 ILE A CA 1
ATOM 1231 C C . ILE A 1 163 ? -4.174 8.702 4.512 1.00 90.94 163 ILE A C 1
ATOM 1233 O O . ILE A 1 163 ? -5.118 8.958 5.251 1.00 90.94 163 ILE A O 1
ATOM 1237 N N . THR A 1 164 ? -3.154 9.549 4.362 1.00 89.94 164 THR A N 1
ATOM 1238 C CA . THR A 1 164 ? -3.027 10.805 5.116 1.00 89.94 164 THR A CA 1
ATOM 1239 C C . THR A 1 164 ? -4.226 11.731 4.872 1.00 89.94 164 THR A C 1
ATOM 1241 O O . THR A 1 164 ? -4.852 12.189 5.823 1.00 89.94 164 THR A O 1
ATOM 1244 N N . GLN A 1 165 ? -4.629 11.921 3.614 1.00 92.12 165 GLN A N 1
ATOM 1245 C CA . GLN A 1 165 ? -5.798 12.721 3.232 1.00 92.12 165 GLN A CA 1
ATOM 1246 C C . GLN A 1 165 ? -7.110 12.120 3.755 1.00 92.12 165 GLN A C 1
ATOM 1248 O O . GLN A 1 165 ? -8.000 12.869 4.162 1.00 92.12 165 GLN A O 1
ATOM 1253 N N . ALA A 1 166 ? -7.234 10.788 3.788 1.00 93.44 166 ALA A N 1
ATOM 1254 C CA . ALA A 1 166 ? -8.394 10.123 4.379 1.00 93.44 166 ALA A CA 1
ATOM 1255 C C . ALA A 1 166 ? -8.478 10.375 5.897 1.00 93.44 166 ALA A C 1
ATOM 1257 O O . ALA A 1 166 ? -9.542 10.729 6.407 1.00 93.44 166 ALA A O 1
ATOM 1258 N N . LEU A 1 167 ? -7.357 10.270 6.617 1.00 94.88 167 LEU A N 1
ATOM 1259 C CA . LEU A 1 167 ? -7.294 10.560 8.054 1.00 94.88 167 LEU A CA 1
ATOM 1260 C C . LEU A 1 167 ? -7.547 12.046 8.352 1.00 94.88 167 LEU A C 1
ATOM 1262 O O . LEU A 1 167 ? -8.236 12.373 9.318 1.00 94.88 167 LEU A O 1
ATOM 1266 N N . ASP A 1 168 ? -7.049 12.954 7.515 1.00 94.75 168 ASP A N 1
ATOM 1267 C CA . ASP A 1 168 ? -7.331 14.390 7.616 1.00 94.75 168 ASP A CA 1
ATOM 1268 C C . ASP A 1 168 ? -8.819 14.698 7.424 1.00 94.75 168 ASP A C 1
ATOM 1270 O O . ASP A 1 168 ? -9.366 15.558 8.116 1.00 94.75 168 ASP A O 1
ATOM 1274 N N . ALA A 1 169 ? -9.495 13.997 6.509 1.00 96.19 169 ALA A N 1
ATOM 1275 C CA . ALA A 1 169 ? -10.936 14.133 6.320 1.00 96.19 169 ALA A CA 1
ATOM 1276 C C . ALA A 1 169 ? -11.715 13.680 7.567 1.00 96.19 169 ALA A C 1
ATOM 1278 O O . ALA A 1 169 ? -12.617 14.392 8.009 1.00 96.19 169 ALA A O 1
ATOM 1279 N N . VAL A 1 170 ? -11.317 12.561 8.184 1.00 96.69 170 VAL A N 1
ATOM 1280 C CA . VAL A 1 170 ? -11.906 12.087 9.450 1.00 96.69 170 VAL A CA 1
ATOM 1281 C C . VAL A 1 170 ? -11.704 13.113 10.566 1.00 96.69 170 VAL A C 1
ATOM 1283 O O . VAL A 1 170 ? -12.656 13.465 11.258 1.00 96.69 170 VAL A O 1
ATOM 1286 N N . GLN A 1 171 ? -10.490 13.650 10.716 1.00 97.31 171 GLN A N 1
ATOM 1287 C CA . GLN A 1 171 ? -10.198 14.669 11.729 1.00 97.31 171 GLN A CA 1
ATOM 1288 C C . GLN A 1 171 ? -11.049 15.931 11.546 1.00 97.31 171 GLN A C 1
ATOM 1290 O O . GLN A 1 171 ? -11.591 16.447 12.523 1.00 97.31 171 GLN A O 1
ATOM 1295 N N . LYS A 1 172 ? -11.208 16.409 10.305 1.00 97.62 172 LYS A N 1
ATOM 1296 C CA . LYS A 1 172 ? -12.060 17.569 9.991 1.00 97.62 172 LYS A CA 1
ATOM 1297 C C . LYS A 1 172 ? -13.517 17.331 10.372 1.00 97.62 172 LYS A C 1
ATOM 1299 O O . LYS A 1 172 ? -14.140 18.219 10.944 1.00 97.62 172 LYS A O 1
ATOM 1304 N N . GLU A 1 173 ? -14.044 16.143 10.099 1.00 97.81 173 GLU A N 1
ATOM 1305 C CA . GLU A 1 173 ? -15.425 15.825 10.459 1.00 97.81 173 GLU A CA 1
ATOM 1306 C C . GLU A 1 173 ? -15.611 15.715 11.977 1.00 97.81 173 GLU A C 1
ATOM 1308 O O . GLU A 1 173 ? -16.586 16.220 12.531 1.00 97.81 173 GLU A O 1
ATOM 1313 N N . CYS A 1 174 ? -14.635 15.156 12.692 1.00 96.44 174 CYS A N 1
ATOM 1314 C CA . CYS A 1 174 ? -14.669 15.118 14.151 1.00 96.44 174 CYS A CA 1
ATOM 1315 C C . CYS A 1 174 ? -14.660 16.514 14.795 1.00 96.44 174 CYS A C 1
ATOM 1317 O O . CYS A 1 174 ? -15.303 16.693 15.829 1.00 96.44 174 CYS A O 1
ATOM 1319 N N . ILE A 1 175 ? -14.019 17.515 14.176 1.00 95.75 175 ILE A N 1
ATOM 1320 C CA . ILE A 1 175 ? -14.114 18.919 14.617 1.00 95.75 175 ILE A CA 1
ATOM 1321 C C . ILE A 1 175 ? -15.566 19.409 14.534 1.00 95.75 175 ILE A C 1
ATOM 1323 O O . ILE A 1 175 ? -16.061 19.992 15.498 1.00 95.75 175 ILE A O 1
ATOM 1327 N N . ASN A 1 176 ? -16.269 19.128 13.432 1.00 95.56 176 ASN A N 1
ATOM 1328 C CA . ASN A 1 176 ? -17.677 19.515 13.257 1.00 95.56 176 ASN A CA 1
ATOM 1329 C C . ASN A 1 176 ? -18.593 18.849 14.296 1.00 95.56 176 ASN A C 1
ATOM 1331 O O . ASN A 1 176 ? -19.561 19.453 14.756 1.00 95.56 176 ASN A O 1
ATOM 1335 N N . LEU A 1 177 ? -18.269 17.614 14.682 1.00 95.56 177 LEU A N 1
ATOM 1336 C CA . LEU A 1 177 ? -19.012 16.833 15.674 1.00 95.56 177 LEU A CA 1
ATOM 1337 C C . LEU A 1 177 ? -18.571 17.096 17.123 1.00 95.56 177 LEU A C 1
ATOM 1339 O O . LEU A 1 177 ? -19.139 16.508 18.044 1.00 95.56 177 LEU A O 1
ATOM 1343 N N . ASN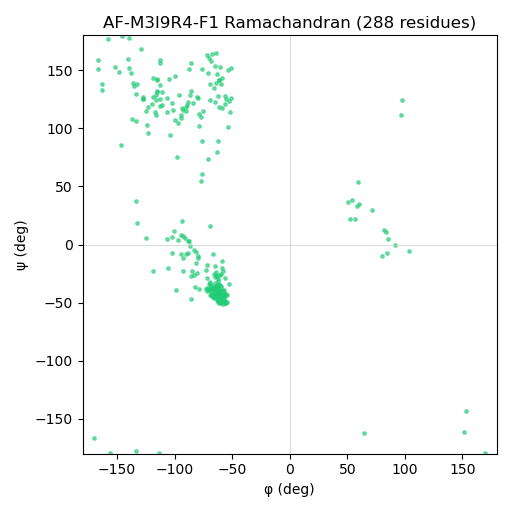 A 1 178 ? -17.573 17.959 17.341 1.00 94.94 178 ASN A N 1
ATOM 1344 C CA . ASN A 1 178 ? -16.959 18.214 18.646 1.00 94.94 178 ASN A CA 1
ATOM 1345 C C . ASN A 1 178 ? -16.456 16.927 19.341 1.00 94.94 178 ASN A C 1
ATOM 1347 O O . ASN A 1 178 ? -16.579 16.762 20.557 1.00 94.94 178 ASN A O 1
ATOM 1351 N N . ILE A 1 179 ? -15.900 16.002 18.555 1.00 94.69 179 ILE A N 1
ATOM 1352 C CA . ILE A 1 179 ? -15.275 14.766 19.030 1.00 94.69 179 ILE A CA 1
ATOM 1353 C C . ILE A 1 179 ? -13.754 14.975 19.004 1.00 94.69 179 ILE A C 1
ATOM 1355 O O . ILE A 1 179 ? -13.191 15.155 17.923 1.00 94.69 179 ILE A O 1
ATOM 1359 N N . PRO A 1 180 ? -13.050 14.958 20.150 1.00 94.50 180 PRO A N 1
ATOM 1360 C CA . PRO A 1 180 ? -11.594 15.002 20.150 1.00 94.50 180 PRO A CA 1
ATOM 1361 C C . PRO A 1 180 ? -11.013 13.788 19.417 1.00 94.50 180 PRO A C 1
ATOM 1363 O O . PRO A 1 180 ? -11.510 12.666 19.553 1.00 94.50 180 PRO A O 1
ATOM 1366 N N . VAL A 1 181 ? -9.935 14.018 18.664 1.00 96.12 181 VAL A N 1
ATOM 1367 C CA . VAL A 1 181 ? -9.205 12.972 17.941 1.00 96.12 181 VAL A CA 1
ATOM 1368 C C . VAL A 1 181 ? -7.793 12.850 18.495 1.00 96.12 181 VAL A C 1
ATOM 1370 O O . VAL A 1 181 ? -7.062 13.835 18.582 1.00 96.12 181 VAL A O 1
ATOM 1373 N N . LEU A 1 182 ? -7.397 11.627 18.831 1.00 95.44 182 LEU A N 1
ATOM 1374 C CA . LEU A 1 182 ? -6.017 11.246 19.101 1.00 95.44 182 LEU A CA 1
ATOM 1375 C C . LEU A 1 182 ? -5.486 10.467 17.892 1.00 95.44 182 LEU A C 1
ATOM 1377 O O . LEU A 1 182 ? -5.692 9.257 17.792 1.00 95.44 182 LEU A O 1
ATOM 1381 N N . LEU A 1 183 ? -4.822 11.159 16.964 1.00 96.69 183 LEU A N 1
ATOM 1382 C CA . LEU A 1 183 ? -4.117 10.521 15.850 1.00 96.69 183 LEU A CA 1
ATOM 1383 C C . LEU A 1 183 ? -2.817 9.890 16.365 1.00 96.69 183 LEU A C 1
ATOM 1385 O O . LEU A 1 183 ? -1.918 10.602 16.806 1.00 96.69 183 LEU A O 1
ATOM 1389 N N . LEU A 1 184 ? -2.710 8.563 16.299 1.00 96.44 184 LEU A N 1
ATOM 1390 C CA . LEU A 1 184 ? -1.505 7.849 16.733 1.00 96.44 184 LEU A CA 1
ATOM 1391 C C . LEU A 1 184 ? -0.456 7.767 15.621 1.00 96.44 184 LEU A C 1
ATOM 1393 O O . LEU A 1 184 ? 0.722 8.008 15.867 1.00 96.44 184 LEU A O 1
ATOM 1397 N N . THR A 1 185 ? -0.866 7.396 14.405 1.00 94.44 185 THR A N 1
ATOM 1398 C CA . THR A 1 185 ? 0.032 7.266 13.248 1.00 94.44 185 THR A CA 1
ATOM 1399 C C . THR A 1 185 ? -0.752 7.152 11.938 1.00 94.44 185 THR A C 1
ATOM 1401 O O . THR A 1 185 ? -1.863 6.622 11.926 1.00 94.44 185 THR A O 1
ATOM 1404 N N . SER A 1 186 ? -0.160 7.609 10.832 1.00 92.25 186 SER A N 1
ATOM 1405 C CA . SER A 1 186 ? -0.607 7.354 9.450 1.00 92.25 186 SER A CA 1
ATOM 1406 C C . SER A 1 186 ? 0.236 6.285 8.737 1.00 92.25 186 SER A C 1
ATOM 1408 O O . SER A 1 186 ? 0.103 6.074 7.533 1.00 92.25 186 SER A O 1
ATOM 1410 N N . SER A 1 187 ? 1.149 5.638 9.464 1.00 92.88 187 SER A N 1
ATOM 1411 C CA . SER A 1 187 ? 2.113 4.666 8.938 1.00 92.88 187 SER A CA 1
ATOM 1412 C C . SER A 1 187 ? 2.178 3.400 9.796 1.00 92.88 187 SER A C 1
ATOM 1414 O O . SER A 1 187 ? 3.257 2.853 10.021 1.00 92.88 187 SER A O 1
ATOM 1416 N N . LEU A 1 188 ? 1.037 2.943 10.321 1.00 94.69 188 LEU A N 1
ATOM 1417 C CA . LEU A 1 188 ? 0.954 1.660 11.019 1.00 94.69 188 LEU A CA 1
ATOM 1418 C C . LEU A 1 188 ? 1.399 0.538 10.070 1.00 94.69 188 LEU A C 1
ATOM 1420 O O . LEU A 1 188 ? 0.780 0.332 9.034 1.00 94.69 188 LEU A O 1
ATOM 1424 N N . ASN A 1 189 ? 2.480 -0.159 10.407 1.00 93.62 189 ASN A N 1
ATOM 1425 C CA . ASN A 1 189 ? 3.035 -1.233 9.587 1.00 93.62 189 ASN A CA 1
ATOM 1426 C C . ASN A 1 189 ? 3.648 -2.298 10.500 1.00 93.62 189 ASN A C 1
ATOM 1428 O O . ASN A 1 189 ? 4.821 -2.233 10.869 1.00 93.62 189 ASN A O 1
ATOM 1432 N N . CYS A 1 190 ? 2.803 -3.216 10.950 1.00 95.25 190 CYS A N 1
ATOM 1433 C CA . CYS A 1 190 ? 3.174 -4.334 11.806 1.00 95.25 190 CYS A CA 1
ATOM 1434 C C . CYS A 1 190 ? 2.160 -5.475 11.650 1.00 95.25 190 CYS A C 1
ATOM 1436 O O . CYS A 1 190 ? 1.206 -5.378 10.874 1.00 95.25 190 CYS A O 1
ATOM 1438 N N . GLU A 1 191 ? 2.369 -6.557 12.395 1.00 97.38 191 GLU A N 1
ATOM 1439 C CA . GLU A 1 191 ? 1.455 -7.693 12.425 1.00 97.38 191 GLU A CA 1
ATOM 1440 C C . GLU A 1 191 ? 0.07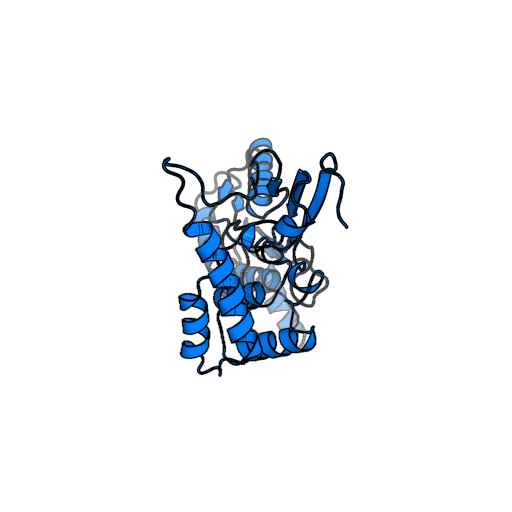1 -7.271 12.950 1.00 97.38 191 GLU A C 1
ATOM 1442 O O . GLU A 1 191 ? -0.050 -6.683 14.032 1.00 97.38 191 GLU A O 1
ATOM 1447 N N . ALA A 1 192 ? -0.982 -7.587 12.193 1.00 97.62 192 ALA A N 1
ATOM 1448 C CA . ALA A 1 192 ? -2.354 -7.151 12.450 1.00 97.62 192 ALA A CA 1
ATOM 1449 C C . ALA A 1 192 ? -2.850 -7.528 13.852 1.00 97.62 192 ALA A C 1
ATOM 1451 O O . ALA A 1 192 ? -3.440 -6.710 14.563 1.00 97.62 192 ALA A O 1
ATOM 1452 N N . LYS A 1 193 ? -2.552 -8.755 14.282 1.00 97.19 193 LYS A N 1
ATOM 1453 C CA . LYS A 1 193 ? -2.882 -9.259 15.618 1.00 97.19 193 LYS A CA 1
ATOM 1454 C C . LYS A 1 193 ? -2.246 -8.433 16.734 1.00 97.19 193 LYS A C 1
ATOM 1456 O O . LYS A 1 193 ? -2.917 -8.097 17.713 1.00 97.19 193 LYS A O 1
ATOM 1461 N N . GLU A 1 194 ? -0.967 -8.100 16.589 1.00 98.12 194 GLU A N 1
ATOM 1462 C CA . GLU A 1 194 ? -0.218 -7.332 17.587 1.00 98.12 194 GLU A CA 1
ATOM 1463 C C . GLU A 1 194 ? -0.706 -5.880 17.632 1.00 98.12 194 GLU A C 1
ATOM 1465 O O . GLU A 1 194 ? -0.912 -5.327 18.716 1.00 98.12 194 GLU A O 1
ATOM 1470 N N . ALA A 1 195 ? -1.005 -5.291 16.467 1.00 98.25 195 ALA A N 1
ATOM 1471 C CA . ALA A 1 195 ? -1.654 -3.985 16.376 1.00 98.25 195 ALA A CA 1
ATOM 1472 C C . ALA A 1 195 ? -2.998 -3.973 17.120 1.00 98.25 195 ALA A C 1
ATOM 1474 O O . ALA A 1 195 ? -3.241 -3.096 17.949 1.00 98.25 195 ALA A O 1
ATOM 1475 N N . GLY A 1 196 ? -3.853 -4.970 16.876 1.00 98.38 196 GLY A N 1
ATOM 1476 C CA . GLY A 1 196 ? -5.166 -5.077 17.514 1.00 98.38 196 GLY A CA 1
ATOM 1477 C C . GLY A 1 196 ? -5.069 -5.212 19.030 1.00 98.38 196 GLY A C 1
ATOM 1478 O O . GLY A 1 196 ? -5.795 -4.540 19.767 1.00 98.38 196 GLY A O 1
ATOM 1479 N N . PHE A 1 197 ? -4.128 -6.026 19.512 1.00 98.19 197 PHE A N 1
ATOM 1480 C CA . PHE A 1 197 ? -3.868 -6.159 20.943 1.00 98.19 197 PHE A CA 1
ATOM 1481 C C . PHE A 1 197 ? -3.423 -4.829 21.569 1.00 98.19 197 PHE A C 1
ATOM 1483 O O . PHE A 1 197 ? -4.001 -4.397 22.569 1.00 98.19 197 PHE A O 1
ATOM 1490 N N . PHE A 1 198 ? -2.432 -4.162 20.969 1.00 98.25 198 PHE A N 1
ATOM 1491 C CA . PHE A 1 198 ? -1.870 -2.912 21.483 1.00 98.25 198 PHE A CA 1
ATOM 1492 C C . PHE A 1 198 ? -2.890 -1.767 21.479 1.00 98.25 198 PHE A C 1
ATOM 1494 O O . PHE A 1 198 ? -3.045 -1.067 22.481 1.00 98.25 198 PHE A O 1
ATOM 1501 N N . LEU A 1 199 ? -3.660 -1.619 20.399 1.00 98.19 199 LEU A N 1
ATOM 1502 C CA . LEU A 1 199 ? -4.736 -0.628 20.317 1.00 98.19 199 LEU A CA 1
ATOM 1503 C C . LEU A 1 199 ? -5.817 -0.871 21.380 1.00 98.19 199 LEU A C 1
ATOM 1505 O O . LEU A 1 199 ? -6.352 0.086 21.942 1.00 98.19 199 LEU A O 1
ATOM 1509 N N . GLY A 1 200 ? -6.103 -2.135 21.710 1.00 97.75 200 GLY A N 1
ATOM 1510 C CA . GLY A 1 200 ? -7.031 -2.487 22.785 1.00 97.75 200 GLY A CA 1
ATOM 1511 C C . GLY A 1 200 ? -6.559 -2.017 24.164 1.00 97.75 200 GLY A C 1
ATOM 1512 O O . GLY A 1 200 ? -7.379 -1.596 24.981 1.00 97.75 200 GLY A O 1
ATOM 1513 N N . GLU A 1 201 ? -5.248 -2.033 24.429 1.00 97.44 201 GLU A N 1
ATOM 1514 C CA . GLU A 1 201 ? -4.682 -1.468 25.665 1.00 97.44 201 GLU A CA 1
ATOM 1515 C C . GLU A 1 201 ? -4.838 0.047 25.726 1.00 97.44 201 GLU A C 1
ATOM 1517 O O . GLU A 1 201 ? -5.287 0.579 26.742 1.00 97.44 201 GLU A O 1
ATOM 1522 N N . ILE A 1 202 ? -4.538 0.740 24.624 1.00 96.31 202 ILE A N 1
ATOM 1523 C CA . ILE A 1 202 ? -4.684 2.198 24.542 1.00 96.31 202 ILE A CA 1
ATOM 1524 C C . ILE A 1 202 ? -6.148 2.599 24.768 1.00 96.31 202 ILE A C 1
ATOM 1526 O O . ILE A 1 202 ? -6.423 3.530 25.529 1.00 96.31 202 ILE A O 1
ATOM 1530 N N . ALA A 1 203 ? -7.099 1.883 24.164 1.00 95.38 203 ALA A N 1
ATOM 1531 C CA . ALA A 1 203 ? -8.524 2.148 24.351 1.00 95.38 203 ALA A CA 1
ATOM 1532 C C . ALA A 1 203 ? -8.955 1.985 25.821 1.00 95.38 203 ALA A C 1
ATOM 1534 O O . ALA A 1 203 ? -9.662 2.834 26.367 1.00 95.38 203 ALA A O 1
ATOM 1535 N N . LYS A 1 204 ? -8.484 0.930 26.499 1.00 94.62 204 LYS A N 1
ATOM 1536 C CA . LYS A 1 204 ? -8.767 0.696 27.926 1.00 94.62 204 LYS A CA 1
ATOM 1537 C C . LYS A 1 204 ? -8.146 1.746 28.839 1.00 94.62 204 LYS A C 1
ATOM 1539 O O . LYS A 1 204 ? -8.752 2.090 29.853 1.00 94.62 204 LYS A O 1
ATOM 1544 N N . GLU A 1 205 ? -6.963 2.251 28.504 1.00 94.25 205 GLU A N 1
ATOM 1545 C CA . GLU A 1 205 ? -6.339 3.327 29.273 1.00 94.25 205 GLU A CA 1
ATOM 1546 C C . GLU A 1 205 ? -7.174 4.610 29.189 1.00 94.25 205 GLU A C 1
ATOM 1548 O O . GLU A 1 205 ? -7.461 5.239 30.208 1.00 94.25 205 GLU A O 1
ATOM 1553 N N . ASN A 1 206 ? -7.664 4.939 27.992 1.00 91.50 206 ASN A N 1
ATOM 1554 C CA . ASN A 1 206 ? -8.470 6.137 27.765 1.00 91.50 206 ASN A CA 1
ATOM 1555 C C . ASN A 1 206 ? -9.897 6.039 28.336 1.00 91.50 206 ASN A C 1
ATOM 1557 O O . ASN A 1 206 ? -10.476 7.068 28.680 1.00 91.50 206 ASN A O 1
ATOM 1561 N N . LEU A 1 207 ? -10.440 4.833 28.555 1.00 87.88 207 LEU A N 1
ATOM 1562 C CA . LEU A 1 207 ? -11.723 4.644 29.257 1.00 87.88 207 LEU A CA 1
ATOM 1563 C C . LEU A 1 207 ? -11.739 5.199 30.689 1.00 87.88 207 LEU A C 1
ATOM 1565 O O . LEU A 1 207 ? -12.814 5.490 31.222 1.00 87.88 207 LEU A O 1
ATOM 1569 N N . LYS A 1 208 ? -10.579 5.309 31.348 1.00 82.94 208 LYS A N 1
ATOM 1570 C CA . LYS A 1 208 ? -10.499 5.818 32.728 1.00 82.94 208 LYS A CA 1
ATOM 1571 C C . LYS A 1 208 ? -10.935 7.286 32.818 1.00 82.94 208 LYS A C 1
ATOM 1573 O O . LYS A 1 208 ? -11.463 7.700 33.847 1.00 82.94 208 LYS A O 1
ATOM 1578 N N . ASN A 1 209 ? -10.791 8.038 31.727 1.00 73.25 209 ASN A N 1
ATOM 1579 C CA . ASN A 1 209 ? -11.118 9.458 31.634 1.00 73.25 209 ASN A CA 1
ATOM 1580 C C . ASN A 1 209 ? -12.518 9.649 31.011 1.00 73.25 209 ASN A C 1
ATOM 1582 O O . ASN A 1 209 ? -12.658 10.017 29.850 1.00 73.25 209 ASN A O 1
ATOM 1586 N N . LYS A 1 210 ? -13.572 9.380 31.796 1.00 66.81 210 LYS A N 1
ATOM 1587 C CA . LYS A 1 210 ? -14.986 9.218 31.369 1.00 66.81 210 LYS A CA 1
ATOM 1588 C C . LYS A 1 210 ? -15.741 10.472 30.876 1.00 66.81 210 LYS A C 1
ATOM 1590 O O . LYS A 1 210 ? -16.968 10.442 30.818 1.00 66.81 210 LYS A O 1
ATOM 1595 N N . ASN A 1 211 ? -15.076 11.574 30.543 1.00 70.56 211 ASN A N 1
ATOM 1596 C CA . ASN A 1 211 ? -15.782 12.859 30.420 1.00 70.56 211 ASN A CA 1
ATOM 1597 C C . ASN A 1 211 ? -16.288 13.210 29.010 1.00 70.56 211 ASN A C 1
ATOM 1599 O O . ASN A 1 211 ? -17.087 14.135 28.890 1.00 70.56 211 ASN A O 1
ATOM 1603 N N . SER A 1 212 ? -15.884 12.493 27.957 1.00 78.44 212 SER A N 1
ATOM 1604 C CA . SER A 1 212 ? -16.352 12.751 26.585 1.00 78.44 212 SER A CA 1
ATOM 1605 C C . SER A 1 212 ? -16.011 11.596 25.634 1.00 78.44 212 SER A C 1
ATOM 1607 O O . SER A 1 212 ? -15.075 10.845 25.920 1.00 78.44 212 SER A O 1
ATOM 1609 N N . PRO A 1 213 ? -16.712 11.451 24.490 1.00 89.75 213 PRO A N 1
ATOM 1610 C CA . PRO A 1 213 ? -16.261 10.562 23.420 1.00 89.75 213 PRO A CA 1
ATOM 1611 C C . PRO A 1 213 ? -14.864 10.980 22.935 1.00 89.75 213 PRO A C 1
ATOM 1613 O O . PRO A 1 213 ? -14.562 12.168 22.880 1.00 89.75 213 PRO A O 1
ATOM 1616 N N . LEU A 1 214 ? -14.021 10.010 22.588 1.00 94.12 214 LEU A N 1
ATOM 1617 C CA . LEU A 1 214 ? -12.692 10.211 22.009 1.00 94.12 214 LEU A CA 1
ATOM 1618 C C . LEU A 1 214 ? -12.552 9.273 20.814 1.00 94.12 214 LEU A C 1
ATOM 1620 O O . LEU A 1 214 ? -12.781 8.070 20.953 1.00 94.12 214 LEU A O 1
ATOM 1624 N N . LEU A 1 215 ? -12.132 9.802 19.667 1.00 96.50 215 LEU A N 1
ATOM 1625 C CA . LEU A 1 215 ? -11.711 8.978 18.541 1.00 96.50 215 LEU A CA 1
ATOM 1626 C C . LEU A 1 215 ? -10.199 8.758 18.613 1.00 96.50 215 LEU A C 1
ATOM 1628 O O . LEU A 1 215 ? -9.421 9.697 18.471 1.00 96.50 215 LEU A O 1
ATOM 1632 N N . ILE A 1 216 ? -9.773 7.510 18.793 1.00 96.69 216 ILE A N 1
ATOM 1633 C CA . ILE A 1 216 ? -8.375 7.116 18.596 1.00 96.69 216 ILE A CA 1
ATOM 1634 C C . ILE A 1 216 ? -8.233 6.704 17.133 1.00 96.69 216 ILE A C 1
ATOM 1636 O O . ILE A 1 216 ? -8.897 5.768 16.691 1.00 96.69 216 ILE A O 1
ATOM 1640 N N . LEU A 1 217 ? -7.392 7.412 16.385 1.00 97.62 217 LEU A N 1
ATOM 1641 C CA . LEU A 1 217 ? -7.291 7.280 14.937 1.00 97.62 217 LEU A CA 1
ATOM 1642 C C . LEU A 1 217 ? -5.917 6.737 14.531 1.00 97.62 217 LEU A C 1
ATOM 1644 O O . LEU A 1 217 ? -4.881 7.215 14.994 1.00 97.62 217 LEU A O 1
ATOM 1648 N N . CYS A 1 218 ? -5.915 5.736 13.654 1.00 96.00 218 CYS A N 1
ATOM 1649 C CA . CYS A 1 218 ? -4.722 5.149 13.046 1.00 96.00 218 CYS A CA 1
ATOM 1650 C C . CYS A 1 218 ? -4.973 4.906 11.559 1.00 96.00 218 CYS A C 1
ATOM 1652 O O . CYS A 1 218 ? -6.084 4.549 11.176 1.00 96.00 218 CYS A O 1
ATOM 1654 N N . GLY A 1 219 ? -3.929 5.017 10.747 1.00 95.25 219 GLY A N 1
ATOM 1655 C CA . GLY A 1 219 ? -3.915 4.509 9.380 1.00 95.25 219 GLY A CA 1
ATOM 1656 C C . GLY A 1 219 ? -2.567 3.894 9.033 1.00 95.25 219 GLY A C 1
ATOM 1657 O O . GLY A 1 219 ? -1.556 4.152 9.691 1.00 95.25 219 GLY A O 1
ATOM 1658 N N . GLY A 1 220 ? -2.568 3.047 8.015 1.00 93.38 220 GLY A N 1
ATOM 1659 C CA . GLY A 1 220 ? -1.402 2.306 7.557 1.00 93.38 220 GLY A CA 1
ATOM 1660 C C . GLY A 1 220 ? -1.821 0.987 6.921 1.00 93.38 220 GLY A C 1
ATOM 1661 O O . GLY A 1 220 ? -2.982 0.821 6.558 1.00 93.38 220 GLY A O 1
ATOM 1662 N N . GLU A 1 221 ? -0.875 0.061 6.817 1.00 92.69 221 GLU A N 1
ATOM 1663 C CA . GLU A 1 221 ? -1.076 -1.256 6.231 1.00 92.69 221 GLU A CA 1
ATOM 1664 C C . GLU A 1 221 ? -0.460 -2.330 7.126 1.00 92.69 221 GLU A C 1
ATOM 1666 O O . GLU A 1 221 ? 0.761 -2.455 7.219 1.00 92.69 221 GLU A O 1
ATOM 1671 N N . THR A 1 222 ? -1.308 -3.089 7.821 1.00 95.56 222 THR A N 1
ATOM 1672 C CA . THR A 1 222 ? -0.851 -4.220 8.638 1.00 95.56 222 THR A CA 1
ATOM 1673 C C . THR A 1 222 ? -0.716 -5.481 7.795 1.00 95.56 222 THR A C 1
ATOM 1675 O O . THR A 1 222 ? -1.350 -5.630 6.747 1.00 95.56 222 THR A O 1
ATOM 1678 N N . THR A 1 223 ? 0.115 -6.409 8.253 1.00 93.88 223 THR A N 1
ATOM 1679 C CA . THR A 1 223 ? 0.324 -7.701 7.594 1.00 93.88 223 THR A CA 1
ATOM 1680 C C . THR A 1 223 ? -0.210 -8.843 8.439 1.00 93.88 223 THR A C 1
ATOM 1682 O O . THR A 1 223 ? -0.361 -8.712 9.653 1.00 93.88 223 THR A O 1
ATOM 1685 N N . VAL A 1 224 ? -0.479 -9.962 7.771 1.00 93.25 224 VAL A N 1
ATOM 1686 C CA . VAL A 1 224 ? -0.810 -11.236 8.406 1.00 93.25 224 VAL A CA 1
ATOM 1687 C C . VAL A 1 224 ? 0.230 -12.258 7.983 1.00 93.25 224 VAL A C 1
ATOM 1689 O O . VAL A 1 224 ? 0.389 -12.535 6.790 1.00 93.25 224 VAL A O 1
ATOM 1692 N N . THR A 1 225 ? 0.925 -12.831 8.954 1.00 90.69 225 THR A N 1
ATOM 1693 C CA . THR A 1 225 ? 1.795 -13.982 8.737 1.00 90.69 225 THR A CA 1
ATOM 1694 C C . THR A 1 225 ? 0.927 -15.234 8.647 1.00 90.69 225 THR A C 1
ATOM 1696 O O . THR A 1 225 ? 0.437 -15.752 9.645 1.00 90.69 225 THR A O 1
ATOM 1699 N N . HIS A 1 226 ? 0.699 -15.701 7.422 1.00 80.25 226 HIS A N 1
ATOM 1700 C CA . HIS A 1 226 ? -0.224 -16.795 7.137 1.00 80.25 226 HIS A CA 1
ATOM 1701 C C . HIS A 1 226 ? 0.395 -18.176 7.417 1.00 80.25 226 HIS A C 1
ATOM 1703 O O . HIS A 1 226 ? 1.441 -18.506 6.858 1.00 80.25 226 HIS A O 1
ATOM 1709 N N . ASP A 1 227 ? -0.273 -18.998 8.233 1.00 72.75 227 ASP A N 1
ATOM 1710 C CA . ASP A 1 227 ? 0.208 -20.316 8.677 1.00 72.75 227 ASP A CA 1
ATOM 1711 C C . ASP A 1 227 ? -0.757 -21.491 8.393 1.00 72.75 227 ASP A C 1
ATOM 1713 O O . ASP A 1 227 ? -0.481 -22.624 8.791 1.00 72.75 227 ASP A O 1
ATOM 1717 N N . GLY A 1 228 ? -1.877 -21.278 7.689 1.00 73.25 228 GLY A N 1
ATOM 1718 C CA . GLY A 1 228 ? -2.906 -22.316 7.540 1.00 73.25 228 GLY A CA 1
ATOM 1719 C C . GLY A 1 228 ? -4.008 -22.006 6.526 1.00 73.25 228 GLY A C 1
ATOM 1720 O O . GLY A 1 228 ? -3.895 -21.094 5.733 1.00 73.25 228 GLY A O 1
ATOM 1721 N N . SER A 1 229 ? -5.111 -22.759 6.534 1.00 78.94 229 SER A N 1
ATOM 1722 C CA . SER A 1 229 ? -6.183 -22.669 5.518 1.00 78.94 229 SER A CA 1
ATOM 1723 C C . SER A 1 229 ? -7.348 -21.733 5.887 1.00 78.94 229 SER A C 1
ATOM 1725 O O . SER A 1 229 ? -8.468 -21.916 5.404 1.00 78.94 229 SER A O 1
ATOM 1727 N N . GLY A 1 230 ? -7.138 -20.799 6.817 1.00 86.75 230 GLY A N 1
ATOM 1728 C CA . GLY A 1 230 ? -8.183 -19.889 7.295 1.00 86.75 230 GLY A CA 1
ATOM 1729 C C . GLY A 1 230 ? -8.633 -18.875 6.235 1.00 86.75 230 GLY A C 1
ATOM 1730 O O . GLY A 1 230 ? -7.895 -18.567 5.301 1.00 86.75 230 GLY A O 1
ATOM 1731 N N . LYS A 1 231 ? -9.842 -18.324 6.404 1.00 91.19 231 LYS A N 1
ATOM 1732 C CA . LYS A 1 231 ? -10.376 -17.217 5.593 1.00 91.19 231 LYS A CA 1
ATOM 1733 C C . LYS A 1 231 ? -10.505 -15.967 6.467 1.00 91.19 231 LYS A C 1
ATOM 1735 O O . LYS A 1 231 ? -11.158 -16.021 7.505 1.00 91.19 231 LYS A O 1
ATOM 1740 N N . GLY A 1 232 ? -9.896 -14.863 6.046 1.00 93.00 232 GLY A N 1
ATOM 1741 C CA . GLY A 1 232 ? -9.895 -13.590 6.767 1.00 93.00 232 GLY A CA 1
ATOM 1742 C C . GLY A 1 232 ? -8.901 -12.608 6.155 1.00 93.00 232 GLY A C 1
ATOM 1743 O O . GLY A 1 232 ? -8.222 -12.941 5.185 1.00 93.00 232 GLY A O 1
ATOM 1744 N N . GLY A 1 233 ? -8.808 -11.415 6.729 1.00 95.19 233 GLY A N 1
ATOM 1745 C CA . GLY A 1 233 ? -7.852 -10.391 6.327 1.00 95.19 233 GLY A CA 1
ATOM 1746 C C . GLY A 1 233 ? -7.254 -9.658 7.522 1.00 95.19 233 GLY A C 1
ATOM 1747 O O . GLY A 1 233 ? -7.600 -9.914 8.677 1.00 95.19 233 GLY A O 1
ATOM 1748 N N . ARG A 1 234 ? -6.334 -8.742 7.225 1.00 96.56 234 ARG A N 1
ATOM 1749 C CA . ARG A 1 234 ? -5.576 -7.959 8.209 1.00 96.56 234 ARG A CA 1
ATOM 1750 C C . ARG A 1 234 ? -6.484 -7.135 9.129 1.00 96.56 234 ARG A C 1
ATOM 1752 O O . ARG A 1 234 ? -6.294 -7.143 10.342 1.00 96.56 234 ARG A O 1
ATOM 1759 N N . ASN A 1 235 ? -7.522 -6.489 8.601 1.00 98.12 235 ASN A N 1
ATOM 1760 C CA . ASN A 1 235 ? -8.446 -5.692 9.412 1.00 98.12 235 ASN A CA 1
ATOM 1761 C C . ASN A 1 235 ? -9.340 -6.574 10.289 1.00 98.12 235 ASN A C 1
ATOM 1763 O O . ASN A 1 235 ? -9.610 -6.234 11.442 1.00 98.12 235 ASN A O 1
ATOM 1767 N N . GLN A 1 236 ? -9.783 -7.718 9.766 1.00 97.56 236 GLN A N 1
ATOM 1768 C CA . GLN A 1 236 ? -10.548 -8.706 10.525 1.00 97.56 236 GLN A CA 1
ATOM 1769 C C . GLN A 1 236 ? -9.720 -9.323 11.659 1.00 97.56 236 GLN A C 1
ATOM 1771 O O . GLN A 1 236 ? -10.227 -9.471 12.773 1.00 97.56 236 GLN A O 1
ATOM 1776 N N . GLU A 1 237 ? -8.448 -9.646 11.418 1.00 97.25 237 GLU A N 1
ATOM 1777 C CA . GLU A 1 237 ? -7.557 -10.188 12.449 1.00 97.25 237 GLU A CA 1
ATOM 1778 C C . GLU A 1 237 ? -7.245 -9.158 13.539 1.00 97.25 237 GLU A C 1
ATOM 1780 O O . GLU A 1 237 ? -7.354 -9.470 14.730 1.00 97.25 237 GLU A O 1
ATOM 1785 N N . LEU A 1 238 ? -6.949 -7.915 13.145 1.00 98.44 238 LEU A N 1
ATOM 1786 C CA . LEU A 1 238 ? -6.784 -6.792 14.066 1.00 98.44 238 LEU A CA 1
ATOM 1787 C C . LEU A 1 238 ? -8.024 -6.640 14.953 1.00 98.44 238 LEU A C 1
ATOM 1789 O O . LEU A 1 238 ? -7.912 -6.596 16.181 1.00 98.44 238 LEU A O 1
ATOM 1793 N N . ALA A 1 239 ? -9.215 -6.622 14.352 1.00 98.38 239 ALA A N 1
ATOM 1794 C CA . ALA A 1 239 ? -10.467 -6.484 15.084 1.00 98.38 239 ALA A CA 1
ATOM 1795 C C . ALA A 1 239 ? -10.735 -7.666 16.028 1.00 98.38 239 ALA A C 1
ATOM 1797 O O . ALA A 1 239 ? -11.165 -7.468 17.169 1.00 98.38 239 ALA A O 1
ATOM 1798 N N . LEU A 1 240 ? -10.434 -8.896 15.608 1.00 97.12 240 LEU A N 1
ATOM 1799 C CA . LEU A 1 240 ? -10.579 -10.076 16.459 1.00 97.12 240 LEU A CA 1
ATOM 1800 C C . LEU A 1 240 ? -9.644 -10.002 17.675 1.00 97.12 240 LEU A C 1
ATOM 1802 O O . LEU A 1 240 ? -10.101 -10.194 18.808 1.00 97.12 240 LEU A O 1
ATOM 1806 N N . ALA A 1 241 ? -8.369 -9.669 17.464 1.00 97.88 241 ALA A N 1
ATOM 1807 C CA . ALA A 1 241 ? -7.388 -9.500 18.536 1.00 97.88 241 ALA A CA 1
ATOM 1808 C C . ALA A 1 241 ? -7.780 -8.369 19.503 1.00 97.88 241 ALA A C 1
ATOM 1810 O O . ALA A 1 241 ? -7.734 -8.551 20.725 1.00 97.88 241 ALA A O 1
ATOM 1811 N N . PHE A 1 242 ? -8.253 -7.242 18.967 1.00 98.56 242 PHE A N 1
ATOM 1812 C CA . PHE A 1 242 ? -8.763 -6.117 19.747 1.00 98.56 242 PHE A CA 1
ATOM 1813 C C . PHE A 1 242 ? -9.973 -6.520 20.600 1.00 98.56 242 PHE A C 1
ATOM 1815 O O . PHE A 1 242 ? -9.987 -6.272 21.806 1.00 98.56 242 PHE A O 1
ATOM 1822 N N . SER A 1 243 ? -10.960 -7.212 20.014 1.00 98.25 243 SER A N 1
ATOM 1823 C CA . SER A 1 243 ? -12.183 -7.639 20.716 1.00 98.25 243 SER A CA 1
ATOM 1824 C C . SER A 1 243 ? -11.880 -8.518 21.931 1.00 98.25 243 SER A C 1
ATOM 1826 O O . SER A 1 243 ? -12.471 -8.340 22.998 1.00 98.25 243 SER A O 1
ATOM 1828 N N . LYS A 1 244 ? -10.896 -9.419 21.807 1.00 97.44 244 LYS A N 1
ATOM 1829 C CA . LYS A 1 244 ? -10.411 -10.245 22.917 1.00 97.44 244 LYS A CA 1
ATOM 1830 C C . LYS A 1 244 ? -9.844 -9.383 24.039 1.00 97.44 244 LYS A C 1
ATOM 1832 O O . LYS A 1 244 ? -10.100 -9.656 25.212 1.00 97.44 244 LYS A O 1
ATOM 1837 N N . ARG A 1 245 ? -9.078 -8.344 23.693 1.00 97.69 245 ARG A N 1
ATOM 1838 C CA . ARG A 1 245 ? -8.431 -7.454 24.665 1.00 97.69 245 ARG A CA 1
ATOM 1839 C C . ARG A 1 245 ? -9.434 -6.597 25.439 1.00 97.69 245 ARG A C 1
ATOM 1841 O O . ARG A 1 245 ? -9.234 -6.380 26.638 1.00 97.69 245 ARG A O 1
ATOM 1848 N N . ILE A 1 246 ? -10.497 -6.144 24.777 1.00 97.12 246 ILE A N 1
ATOM 1849 C CA . ILE A 1 246 ? -11.535 -5.277 25.360 1.00 97.12 246 ILE A CA 1
ATOM 1850 C C . ILE A 1 246 ? -12.755 -6.039 25.900 1.00 97.12 246 ILE A C 1
ATOM 1852 O O . ILE A 1 246 ? -13.752 -5.422 26.267 1.00 97.12 246 ILE A O 1
ATOM 1856 N N . SER A 1 247 ? -12.705 -7.372 25.944 1.00 97.44 247 SER A N 1
ATOM 1857 C CA . SER A 1 247 ? -13.823 -8.209 26.387 1.00 97.44 247 SER A CA 1
ATOM 1858 C C . SER A 1 247 ? -14.354 -7.772 27.760 1.00 97.44 247 SER A C 1
ATOM 1860 O O . SER A 1 247 ? -13.616 -7.737 28.744 1.00 97.44 247 SER A O 1
ATOM 1862 N N . GLY A 1 248 ? -15.652 -7.470 27.830 1.00 95.62 248 GLY A N 1
ATOM 1863 C CA . GLY A 1 248 ? -16.341 -6.999 29.036 1.00 95.62 248 GLY A CA 1
ATOM 1864 C C . GLY A 1 248 ? -16.247 -5.490 29.298 1.00 95.62 248 GLY A C 1
ATOM 1865 O O . GLY A 1 248 ? -16.927 -4.997 30.197 1.00 95.62 248 GLY A O 1
ATOM 1866 N N . CYS A 1 249 ? -15.458 -4.737 28.528 1.00 94.75 249 CYS A N 1
ATOM 1867 C CA . CYS A 1 249 ? -15.394 -3.281 28.639 1.00 94.75 249 CYS A CA 1
ATOM 1868 C C . CYS A 1 249 ? -16.576 -2.625 27.907 1.00 94.75 249 CYS A C 1
ATOM 1870 O O . CYS A 1 249 ? -16.797 -2.860 26.723 1.00 94.75 249 CYS A O 1
ATOM 1872 N N . GLN A 1 250 ? -17.324 -1.763 28.595 1.00 93.12 250 GLN A N 1
ATOM 1873 C CA . GLN A 1 250 ? -18.370 -0.946 27.973 1.00 93.12 250 GLN A CA 1
ATOM 1874 C C . GLN A 1 250 ? -17.789 0.369 27.437 1.00 93.12 250 GLN A C 1
ATOM 1876 O O . GLN A 1 250 ? -16.825 0.889 27.995 1.00 93.12 250 GLN A O 1
ATOM 1881 N N . GLY A 1 251 ? -18.394 0.918 26.380 1.00 92.75 251 GLY A N 1
ATOM 1882 C CA . GLY A 1 251 ? -18.020 2.226 25.826 1.00 92.75 251 GLY A CA 1
ATOM 1883 C C . GLY A 1 251 ? -16.807 2.225 24.890 1.00 92.75 251 GLY A C 1
ATOM 1884 O O . GLY A 1 251 ? -16.307 3.298 24.574 1.00 92.75 251 GLY A O 1
ATOM 1885 N N . ILE A 1 252 ? -16.336 1.054 24.442 1.00 95.69 252 ILE A N 1
ATOM 1886 C CA . ILE A 1 252 ? -15.321 0.938 23.383 1.00 95.69 252 ILE A CA 1
ATOM 1887 C C . ILE A 1 252 ? -15.941 0.257 22.165 1.00 95.69 252 ILE A C 1
ATOM 1889 O O . ILE A 1 252 ? -16.510 -0.831 22.277 1.00 95.69 252 ILE A O 1
ATOM 1893 N N . THR A 1 253 ? -15.738 0.867 21.002 1.00 97.25 253 THR A N 1
ATOM 1894 C CA . THR A 1 253 ? -16.020 0.278 19.694 1.00 97.25 253 THR A CA 1
ATOM 1895 C C . THR A 1 253 ? -14.814 0.503 18.792 1.00 97.25 253 THR A C 1
ATOM 1897 O O . THR A 1 253 ? -14.225 1.582 18.803 1.00 97.25 253 THR A O 1
ATOM 1900 N N . LEU A 1 254 ? -14.448 -0.516 18.020 1.00 98.31 254 LEU A N 1
ATOM 1901 C CA . LEU A 1 254 ? -13.440 -0.426 16.970 1.00 98.31 254 LEU A CA 1
ATOM 1902 C C . LEU A 1 254 ? -14.110 -0.601 15.610 1.00 98.31 254 LEU A C 1
ATOM 1904 O O . LEU A 1 254 ? -14.911 -1.516 15.426 1.00 98.31 254 LEU A O 1
ATOM 1908 N N . PHE A 1 255 ? -13.691 0.232 14.661 1.00 97.62 255 PHE A N 1
ATOM 1909 C CA . PHE A 1 255 ? -13.905 0.051 13.232 1.00 97.62 255 PHE A CA 1
ATOM 1910 C C . PHE A 1 255 ? -12.531 -0.098 12.571 1.00 97.62 255 PHE A C 1
ATOM 1912 O O . PHE A 1 255 ? -11.745 0.846 12.589 1.00 97.62 255 PHE A O 1
ATOM 1919 N N . SER A 1 256 ? -12.232 -1.274 12.014 1.00 98.06 256 SER A N 1
ATOM 1920 C CA . SER A 1 256 ? -11.027 -1.509 11.205 1.00 98.06 256 SER A CA 1
ATOM 1921 C C . SER A 1 256 ? -11.467 -1.860 9.795 1.00 98.06 256 SER A C 1
ATOM 1923 O O . SER A 1 256 ? -12.252 -2.795 9.629 1.00 98.06 256 SER A O 1
ATOM 1925 N N . LEU A 1 257 ? -10.996 -1.122 8.791 1.00 96.50 257 LEU A N 1
ATOM 1926 C CA . LEU A 1 257 ? -11.416 -1.303 7.403 1.00 96.50 257 LEU A CA 1
ATOM 1927 C C . LEU A 1 257 ? -10.307 -0.969 6.403 1.00 96.50 257 LEU A C 1
ATOM 1929 O O . LEU A 1 257 ? -9.499 -0.071 6.632 1.00 96.50 257 LEU A O 1
ATOM 1933 N N . ALA A 1 258 ? -10.323 -1.669 5.274 1.00 94.56 258 ALA A N 1
ATOM 1934 C CA . ALA A 1 258 ? -9.589 -1.344 4.066 1.00 94.56 258 ALA A CA 1
ATOM 1935 C C . ALA A 1 258 ? -10.411 -0.362 3.218 1.00 94.56 258 ALA A C 1
ATOM 1937 O O . ALA A 1 258 ? -11.609 -0.553 2.994 1.00 94.56 258 ALA A O 1
ATOM 1938 N N . THR A 1 259 ? -9.772 0.712 2.757 1.00 91.31 259 THR A N 1
ATOM 1939 C CA . THR A 1 259 ? -10.432 1.793 2.005 1.00 91.31 259 THR A CA 1
ATOM 1940 C C . THR A 1 259 ? -10.840 1.389 0.589 1.00 91.31 259 THR A C 1
ATOM 1942 O O . THR A 1 259 ? -11.690 2.047 -0.006 1.00 91.31 259 THR A O 1
ATOM 1945 N N . ASP A 1 260 ? -10.268 0.309 0.059 1.00 88.62 260 ASP A N 1
ATOM 1946 C CA . ASP A 1 260 ? -10.630 -0.304 -1.223 1.00 88.62 260 ASP A CA 1
ATOM 1947 C C . ASP A 1 260 ? -11.840 -1.254 -1.120 1.00 88.62 260 ASP A C 1
ATOM 1949 O O . ASP A 1 260 ? -12.334 -1.741 -2.136 1.00 88.62 260 ASP A O 1
ATOM 1953 N N . GLY A 1 261 ? -12.341 -1.492 0.097 1.00 92.50 261 GLY A N 1
ATOM 1954 C CA . GLY A 1 261 ? -13.494 -2.345 0.358 1.00 92.50 261 GLY A CA 1
ATOM 1955 C C . GLY A 1 261 ? -13.177 -3.837 0.484 1.00 92.50 261 GLY A C 1
ATOM 1956 O O . GLY A 1 261 ? -14.117 -4.614 0.650 1.00 92.50 261 GLY A O 1
ATOM 1957 N N . SER A 1 262 ? -11.904 -4.248 0.443 1.00 93.12 262 SER A N 1
ATOM 1958 C CA . SER A 1 262 ? -11.509 -5.662 0.463 1.00 93.12 262 SER A CA 1
ATOM 1959 C C . SER A 1 262 ? -10.474 -5.963 1.546 1.00 93.12 262 SER A C 1
ATOM 1961 O O . SER A 1 262 ? -9.396 -5.383 1.591 1.00 93.12 262 SER A O 1
ATOM 1963 N N . ASP A 1 263 ? -10.755 -6.953 2.389 1.00 95.44 263 ASP A N 1
ATOM 1964 C CA . ASP A 1 263 ? -9.854 -7.399 3.449 1.00 95.44 263 ASP A CA 1
ATOM 1965 C C . ASP A 1 263 ? -9.550 -8.895 3.322 1.00 95.44 263 ASP A C 1
ATOM 1967 O O . ASP A 1 263 ? -10.362 -9.757 3.666 1.00 95.44 263 ASP A O 1
ATOM 1971 N N . GLY A 1 264 ? -8.357 -9.210 2.809 1.00 91.38 264 GLY A N 1
ATOM 1972 C CA . GLY A 1 264 ? -7.965 -10.582 2.472 1.00 91.38 264 GLY A CA 1
ATOM 1973 C C . GLY A 1 264 ? -8.825 -11.187 1.348 1.00 91.38 264 GLY A C 1
ATOM 1974 O O . GLY A 1 264 ? -9.494 -10.456 0.619 1.00 91.38 264 GLY A O 1
ATOM 1975 N N . PRO A 1 265 ? -8.838 -12.523 1.177 1.00 91.56 265 PRO A N 1
ATOM 1976 C CA . PRO A 1 265 ? -9.706 -13.211 0.218 1.00 91.56 265 PRO A CA 1
ATOM 1977 C C . PRO A 1 265 ? -11.154 -13.304 0.740 1.00 91.56 265 PRO A C 1
ATOM 1979 O O . PRO A 1 265 ? -11.721 -14.395 0.869 1.00 91.56 265 PRO A O 1
ATOM 1982 N N . THR A 1 266 ? -11.749 -12.166 1.099 1.00 92.44 266 THR A N 1
ATOM 1983 C CA . THR A 1 266 ? -13.114 -12.064 1.633 1.00 92.44 266 THR A CA 1
ATOM 1984 C C . THR A 1 266 ? -13.932 -11.014 0.886 1.00 92.44 266 THR A C 1
ATOM 1986 O O . THR A 1 266 ? -13.406 -10.252 0.085 1.00 92.44 266 THR A O 1
ATOM 1989 N N . ASP A 1 267 ? -15.237 -11.015 1.120 1.00 94.31 267 ASP A N 1
ATOM 1990 C CA . ASP A 1 267 ? -16.201 -10.012 0.661 1.00 94.31 267 ASP A CA 1
ATOM 1991 C C . ASP A 1 267 ? -16.399 -8.874 1.680 1.00 94.31 267 ASP A C 1
ATOM 1993 O O . ASP A 1 267 ? -17.256 -8.012 1.497 1.00 94.31 267 ASP A O 1
ATOM 1997 N N . ALA A 1 268 ? -15.613 -8.870 2.762 1.00 95.69 268 ALA A N 1
ATOM 1998 C CA . ALA A 1 268 ? -15.641 -7.846 3.790 1.00 95.69 268 ALA A CA 1
ATOM 1999 C C . ALA A 1 268 ? -14.500 -6.844 3.590 1.00 95.69 268 ALA A C 1
ATOM 2001 O O . ALA A 1 268 ? -13.382 -7.223 3.254 1.00 95.69 268 ALA A O 1
ATOM 2002 N N . ALA A 1 269 ? -14.759 -5.576 3.908 1.00 96.56 269 ALA A N 1
ATOM 2003 C CA . ALA A 1 269 ? -13.727 -4.541 3.986 1.00 96.56 269 ALA A CA 1
ATOM 2004 C C . ALA A 1 269 ? -12.934 -4.591 5.303 1.00 96.56 269 ALA A C 1
ATOM 2006 O O . ALA A 1 269 ? -11.934 -3.901 5.454 1.00 96.56 269 ALA A O 1
ATOM 2007 N N . GLY A 1 270 ? -13.393 -5.358 6.291 1.00 97.38 270 GLY A N 1
ATOM 2008 C CA . GLY A 1 270 ? -12.833 -5.387 7.635 1.00 97.38 270 GLY A CA 1
ATOM 2009 C C . GLY A 1 270 ? -13.889 -5.796 8.654 1.00 97.38 270 GLY A C 1
ATOM 2010 O O . GLY A 1 270 ? -14.731 -6.645 8.360 1.00 97.38 270 GLY A O 1
ATOM 2011 N N . ALA A 1 271 ? -13.859 -5.208 9.850 1.00 97.94 271 ALA A N 1
ATOM 2012 C CA . ALA A 1 271 ? -14.779 -5.573 10.922 1.00 97.94 271 ALA A CA 1
ATOM 2013 C C . ALA A 1 271 ? -15.068 -4.428 11.906 1.00 97.94 271 ALA A C 1
ATOM 2015 O O . ALA A 1 271 ? -14.242 -3.544 12.149 1.00 97.94 271 ALA A O 1
ATOM 2016 N N . ILE A 1 272 ? -16.255 -4.508 12.513 1.00 98.19 272 ILE A N 1
ATOM 2017 C CA . ILE A 1 272 ? -16.683 -3.706 13.660 1.00 98.19 272 ILE A CA 1
ATOM 2018 C C . ILE A 1 272 ? -16.797 -4.613 14.887 1.00 98.19 272 ILE A C 1
ATOM 2020 O O . ILE A 1 272 ? -17.411 -5.681 14.824 1.00 98.19 272 ILE A O 1
ATOM 2024 N N . VAL A 1 273 ? -16.207 -4.200 16.008 1.00 98.31 273 VAL A N 1
ATOM 2025 C CA . VAL A 1 273 ? -16.248 -4.966 17.262 1.00 98.31 273 VAL A CA 1
ATOM 2026 C C . VAL A 1 273 ? -16.437 -4.061 18.474 1.00 98.31 273 VAL A C 1
ATOM 2028 O O . VAL A 1 273 ? -16.016 -2.905 18.479 1.00 98.31 273 VAL A O 1
ATOM 2031 N N . ASP A 1 274 ? -17.040 -4.610 19.524 1.00 97.94 274 ASP A N 1
ATOM 2032 C CA . ASP A 1 274 ? -17.194 -3.970 20.828 1.00 97.94 274 ASP A CA 1
ATOM 2033 C C . ASP A 1 274 ? -16.826 -4.940 21.965 1.00 97.94 274 ASP A C 1
ATOM 2035 O O . ASP A 1 274 ? -16.422 -6.088 21.740 1.00 97.94 274 ASP A O 1
ATOM 2039 N N . GLY A 1 275 ? -16.964 -4.490 23.215 1.00 96.75 275 GLY A N 1
ATOM 2040 C CA . GLY A 1 275 ? -16.631 -5.306 24.387 1.00 96.75 275 GLY A CA 1
ATOM 2041 C C . GLY A 1 275 ? -17.528 -6.532 24.596 1.00 96.75 275 GLY A C 1
ATOM 2042 O O . GLY A 1 275 ? -17.224 -7.366 25.451 1.00 96.75 275 GLY A O 1
ATOM 2043 N N . THR A 1 276 ? -18.615 -6.679 23.835 1.00 97.06 276 THR A N 1
ATOM 2044 C CA . THR A 1 276 ? -19.501 -7.855 23.858 1.00 97.06 276 THR A CA 1
ATOM 2045 C C . THR A 1 276 ? -19.118 -8.905 22.815 1.00 97.06 276 THR A C 1
ATOM 2047 O O . THR A 1 276 ? -19.447 -10.081 22.993 1.00 97.06 276 THR A O 1
ATOM 2050 N N . THR A 1 277 ? -18.408 -8.515 21.750 1.00 97.06 277 THR A N 1
ATOM 2051 C CA . THR A 1 277 ? -18.096 -9.380 20.600 1.00 97.06 277 THR A CA 1
ATOM 2052 C C . THR A 1 277 ? -17.383 -10.671 21.004 1.00 97.06 277 THR A C 1
ATOM 2054 O O . THR A 1 277 ? -17.803 -11.756 20.601 1.00 97.06 277 THR A O 1
ATOM 2057 N N . TRP A 1 278 ? -16.337 -10.586 21.834 1.00 96.25 278 TRP A N 1
ATOM 2058 C CA . TRP A 1 278 ? -15.547 -11.765 22.210 1.00 96.25 278 TRP A CA 1
ATOM 2059 C C . TRP A 1 278 ? -16.364 -12.801 22.992 1.00 96.25 278 TRP A C 1
ATOM 2061 O O . TRP A 1 278 ? -16.251 -14.003 22.751 1.00 96.25 278 TRP A O 1
ATOM 2071 N N . LYS A 1 279 ? -17.243 -12.338 23.888 1.00 93.38 279 LYS A N 1
ATOM 2072 C CA . LYS A 1 279 ? -18.104 -13.216 24.686 1.00 93.38 279 LYS A CA 1
ATOM 2073 C C . LYS A 1 279 ? -19.080 -13.999 23.801 1.00 93.38 279 LYS A C 1
ATOM 2075 O O . LYS A 1 279 ? -19.154 -15.222 23.928 1.00 93.38 279 LYS A O 1
ATOM 2080 N N . LYS A 1 280 ? -19.722 -13.328 22.835 1.00 92.69 280 LYS A N 1
ATOM 2081 C CA . LYS A 1 280 ? -20.609 -13.970 21.843 1.00 92.69 280 LYS A CA 1
ATOM 2082 C C . LYS A 1 280 ? -19.888 -15.083 21.078 1.00 92.69 280 LYS A C 1
ATOM 2084 O O . LYS A 1 280 ? -20.433 -16.172 20.905 1.00 92.69 280 LYS A O 1
ATOM 2089 N N . PHE A 1 281 ? -18.638 -14.847 20.674 1.00 85.25 281 PHE A N 1
ATOM 2090 C CA . PHE A 1 281 ? -17.822 -15.854 19.991 1.00 85.25 281 PHE A CA 1
ATOM 2091 C C . PHE A 1 281 ? -17.568 -17.095 20.863 1.00 85.25 281 PHE A C 1
ATOM 2093 O O . PHE A 1 281 ? -17.719 -18.226 20.396 1.00 85.25 281 PHE A O 1
ATOM 2100 N N . THR A 1 282 ? -17.219 -16.905 22.139 1.00 86.75 282 THR A N 1
ATOM 2101 C CA . THR A 1 282 ? -16.963 -18.026 23.061 1.00 86.75 282 THR A CA 1
ATOM 2102 C C . THR A 1 282 ? -18.221 -18.816 23.430 1.00 86.75 282 THR A C 1
ATOM 2104 O O . THR A 1 282 ? -18.146 -20.037 23.565 1.00 86.75 282 THR A O 1
ATOM 2107 N N . GLU A 1 283 ? -19.374 -18.150 23.535 1.00 85.88 283 GLU A N 1
ATOM 2108 C CA . GLU A 1 283 ? -20.672 -18.780 23.830 1.00 85.88 283 GLU A CA 1
ATOM 2109 C C . GLU A 1 283 ? -21.198 -19.590 22.636 1.00 85.88 283 GLU A C 1
ATOM 2111 O O . GLU A 1 283 ? -21.717 -20.693 22.795 1.00 85.88 283 GLU A O 1
ATOM 2116 N N . THR A 1 284 ? -20.982 -19.101 21.413 1.00 75.94 284 THR A N 1
ATOM 2117 C CA . THR A 1 284 ? -21.397 -19.820 20.197 1.00 75.94 284 THR A CA 1
ATOM 2118 C C . THR A 1 284 ? -20.599 -21.115 20.014 1.00 75.94 284 THR A C 1
ATOM 2120 O O . THR A 1 284 ? -21.163 -22.150 19.668 1.00 75.94 284 THR A O 1
ATOM 2123 N N . LYS A 1 285 ? -19.293 -21.098 20.328 1.00 60.53 285 LYS A N 1
ATOM 2124 C CA . LYS A 1 285 ? -18.449 -22.305 20.300 1.00 60.53 285 LYS A CA 1
ATOM 2125 C C . LYS A 1 285 ? -18.847 -23.352 21.336 1.00 60.53 285 LYS A C 1
ATOM 2127 O O . LYS A 1 285 ? -18.551 -24.521 21.128 1.00 60.53 285 LYS A O 1
ATOM 2132 N N . THR A 1 286 ? -19.486 -22.966 22.438 1.00 53.56 286 THR A N 1
ATOM 2133 C CA . THR A 1 286 ? -19.955 -23.924 23.450 1.00 53.56 286 THR A CA 1
ATOM 2134 C C . THR A 1 286 ? -21.273 -24.592 23.052 1.00 53.56 286 THR A C 1
ATOM 2136 O O . THR A 1 286 ? -21.517 -25.717 23.468 1.00 53.56 286 THR A O 1
ATOM 2139 N N . GLN A 1 287 ? -22.082 -23.962 22.192 1.00 48.75 287 GLN A N 1
ATOM 2140 C CA . GLN A 1 287 ? -23.336 -24.541 21.689 1.00 48.75 287 GLN A CA 1
ATOM 2141 C C . GLN A 1 287 ? -23.158 -25.527 20.527 1.00 48.75 287 GLN A C 1
ATOM 2143 O O . GLN A 1 287 ? -24.077 -26.275 20.231 1.00 48.75 287 GLN A O 1
ATOM 2148 N N . THR A 1 288 ? -22.000 -25.560 19.861 1.00 43.75 288 THR A N 1
ATOM 2149 C CA . THR A 1 288 ? -21.760 -26.476 18.726 1.00 43.75 288 THR A CA 1
ATOM 2150 C C . THR A 1 288 ? -21.236 -27.861 19.147 1.00 43.75 288 THR A C 1
ATOM 2152 O O . THR A 1 288 ? -20.945 -28.684 18.284 1.00 43.75 288 THR A O 1
ATOM 2155 N N . TRP A 1 289 ? -21.108 -28.124 20.454 1.00 41.00 289 TRP A N 1
ATOM 2156 C CA . TRP A 1 289 ? -20.571 -29.377 21.016 1.00 41.00 289 TRP A CA 1
ATOM 2157 C C . TRP A 1 289 ? -21.430 -29.975 22.151 1.00 41.00 289 TRP A C 1
AT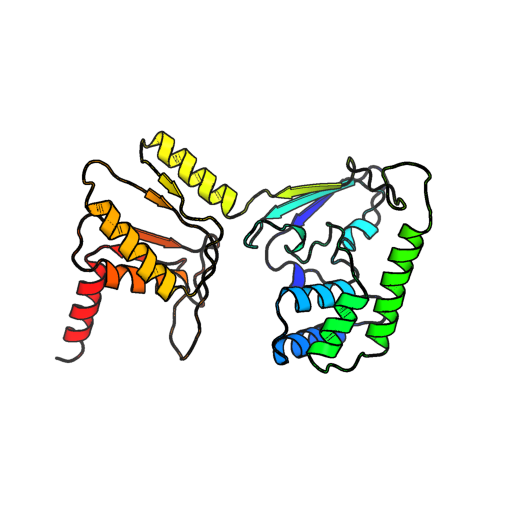OM 2159 O O . TRP A 1 289 ? -20.937 -30.807 22.913 1.00 41.00 289 TRP A O 1
ATOM 2169 N N . LEU A 1 290 ? -22.697 -29.563 22.264 1.00 36.12 290 LEU A N 1
ATOM 2170 C CA . LEU A 1 290 ? -23.727 -30.166 23.123 1.00 36.12 290 LEU A CA 1
ATOM 2171 C C . LEU A 1 290 ? -24.919 -30.575 22.258 1.00 36.12 290 LEU A C 1
ATOM 2173 O O . LEU A 1 290 ? -25.483 -31.655 22.534 1.00 36.12 290 LEU A O 1
#

pLDDT: mean 86.12, std 16.73, range [27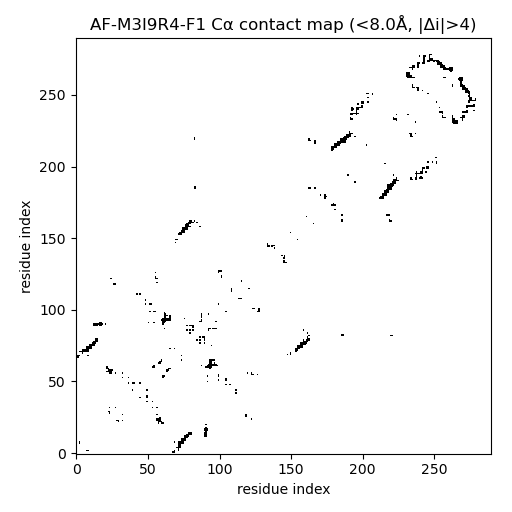.08, 98.56]

InterPro domains:
  IPR007835 MOFRL domain [PF05161] (215-286)
  IPR025286 MOFRL-associated domain [PF13660] (4-124)
  IPR037035 Glycerate kinase-like, C-terminal domain superfamily [G3DSA:3.40.1480.10] (145-288)
  IPR038614 Glycerate kinase, N-terminal domain superfamily [G3DSA:3.40.50.10180] (2-141)
  IPR039760 MOFRL domain-containing protein [PTHR12227] (5-286)

Mean predicted aligned error: 8.39 Å

Organism: NCBI:txid1001599

Radius of gyration: 24.39 Å; Cα contacts (8 Å, |Δi|>4): 443; chains: 1; bounding box: 53×58×63 Å

Nearest PDB structures (foldseek):
  2b8n-assembly2_B  TM=9.113E-01  e=5.527E-28  Thermotoga maritima MSB8
  1x3l-assembly1_A  TM=8.073E-01  e=6.287E-28  Pyrococcus horikoshii OT3
  1d6n-assembly1_B  TM=2.996E-01  e=3.348E+00  Homo sapiens
  3siw-assembly1_A  TM=2.029E-01  e=1.650E+00  Bradyrhizobium sp. WM9

Solvent-accessible surface area (backbone atoms only — not comparable to full-atom values): 16388 Å² total; per-residue (Å²): 127,78,66,55,75,86,38,73,46,78,42,84,45,40,69,68,32,56,74,78,58,75,46,53,25,96,92,54,51,69,66,57,53,52,53,52,52,52,51,39,56,74,67,65,53,50,72,68,58,48,49,53,52,52,35,67,51,25,48,30,28,32,17,29,42,39,65,56,48,53,84,20,30,36,41,34,42,30,40,47,81,57,76,80,71,57,63,53,60,49,34,40,6,26,74,36,78,54,88,76,52,66,68,61,55,54,45,53,34,59,76,66,73,47,82,82,48,71,66,57,52,52,49,51,50,54,56,40,50,54,54,46,59,32,63,67,60,74,62,96,52,96,79,79,72,54,66,76,78,75,45,73,92,34,52,48,78,42,81,79,40,37,65,61,58,53,53,50,51,53,53,54,52,27,59,78,69,72,36,53,70,49,76,76,43,60,61,44,70,47,51,14,48,60,50,15,38,53,53,24,51,56,52,59,59,53,58,74,60,77,85,65,76,69,45,79,41,73,38,57,57,51,42,71,90,84,87,75,92,79,84,57,21,34,30,37,40,14,34,52,33,18,18,59,61,32,48,77,42,81,97,51,75,48,81,32,66,38,95,87,48,52,17,53,90,46,92,37,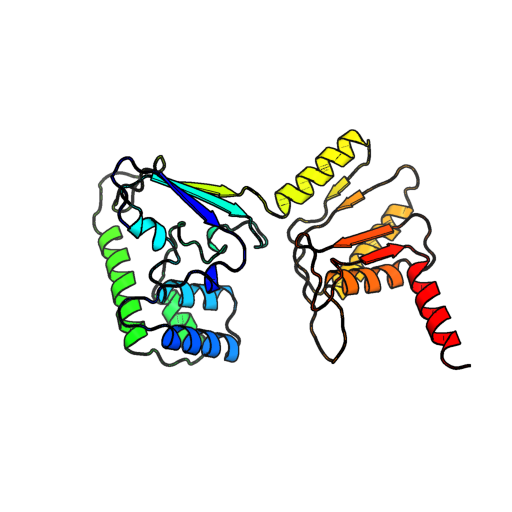26,35,34,75,38,31,17,60,49,38,55,56,56,57,54,55,63,58,66,77,79,113

Secondary structure (DSSP, 8-state):
----TT-EEEEEE-TTHHHHS--BPTT--HHHHHHHHHHHHHTT--HHHHHHHHHHHBSSTTTHHHHHHTTSEEEEEEE--STT--GGGGGG-TTS-----HHHHHHHHHHTT----HHHHHHHHHHHHHHHHHHHS--SSSS--S-S---TTTEEEEEEE-HHHHHHHHHHHHHHTT--EEEEEEEE-SBHHHHHHHHHHHHHHHTTSTTS--EEEEEE--B----SS----HHHHHHHHHHHHTTT-SS-EEEEE-TTS--SSSS-SEEEEETTHHHHHHHHHHHTT-